Protein AF-A0A7W5S911-F1 (afdb_monomer)

Foldseek 3Di:
DDDDDDPPPDDPDDKDKFKWFWLAFPDDPPVPPQAFDDDDDDDDDDDDDDPDLPQDDRDDDDQPQDWDADPDDQQFGTKHWHDPDLFKIKIWTHHPPHTAKIWIKGADPVLFKIKIWMWGQLQPLSDIKTWMWMWGAPFAADPPDRSPHHGIDTDSVTDIDRQRGMKMWIDDPQWIWIDGSSGWIWIAGEVDDWTAIPGDQQFGTKYWYDPDPFWIKMFTDNVNHTQKIWIWGADPVRQKIKIWIQGSNNRDTDIMIIGTD

Secondary structure (DSSP, 8-state):
---------PPP---EEEEEEESS-SSS---S--PPPPP---------------PPPPP---SBSS-EE--S-SS-SEEEEEEEETTEEEEEEEETTEEEEEEEEEE-TTSSEEEEEEEE---TT---EEEEEEEEEEEPPPTTS-TT-SEEEE-TT-EE-HHHHEEEEEEETTEEEEE-TTS-EEEEETTSSPEEEES-SS--EEEEEEEETTEEEEEEEETTEEEEEEEEEE-TTSSEEEEEEEETTTTEEEEEEEEE-

Solvent-accessible surface area (backbone atoms only — not comparable to full-atom values): 14703 Å² total; per-residue (Å²): 140,82,82,89,79,84,83,78,80,76,76,80,82,74,65,50,76,46,42,30,38,32,76,51,51,94,80,57,84,82,71,83,76,72,59,52,81,82,85,82,86,88,84,91,78,97,72,85,83,69,88,74,76,73,70,74,76,64,90,83,75,74,61,76,51,50,77,41,85,44,84,93,48,72,83,32,42,28,40,27,31,26,70,75,54,77,46,32,35,39,37,40,29,20,38,94,89,39,82,30,34,40,35,46,36,39,47,42,95,86,68,46,39,36,40,32,44,36,43,35,49,74,31,64,60,65,50,68,34,40,37,34,46,30,27,39,59,74,42,76,42,64,89,94,54,60,70,80,41,29,38,65,41,78,49,91,77,34,45,67,36,65,58,51,21,35,40,33,43,34,39,50,94,56,37,40,34,40,39,35,74,31,44,38,35,37,64,33,39,53,72,44,69,70,22,63,37,42,59,41,82,66,44,37,26,38,30,37,36,73,79,49,100,55,28,43,34,38,39,36,14,42,74,94,43,75,36,33,39,35,45,37,34,48,43,96,85,60,52,36,35,42,30,45,37,38,36,60,63,78,73,45,73,52,77,40,52,25,36,53,109

Mean predicted aligned error: 10.55 Å

Radius of gyration: 22.37 Å; Cα contacts (8 Å, |Δi|>4): 570; chains: 1; bounding box: 73×42×79 Å

Sequence (261 aa):
MTGDGRQHRGRPTQPCLIRTKARTPLAAPRQHAQSSPRLHPTSQTRRRKPSRVPIKPALKFPADGAFHPIVGNPYYDEASVAVVDATTVKRAFRKSGKTVAEATVTLAADGQSSSSAFVDRTAPSGVEVTGTTVNARVAPAPAGAHALSGAWRETTETQVSDTGLVFTFAQDGKTMAFSTPTGISYAATIDGPPATVTGDPGWTKVALKQTGPTTLFETDYEGDTPIGTYSMSVSPDGTTMTTAVNDLKHGKTSTMVAHRQ

Nearest PDB structures (foldseek):
  7a9y-assembly1_AAA  TM=4.383E-01  e=2.615E-01  Homo sapiens
  3mm0-assembly1_C  TM=3.408E-01  e=2.400E+00  Gallus gallus
  6kyl-assembly1_B  TM=4.967E-01  e=8.460E+00  Saccharomyces cerevisiae S288C
  3mm0-assembly4_N-3  TM=2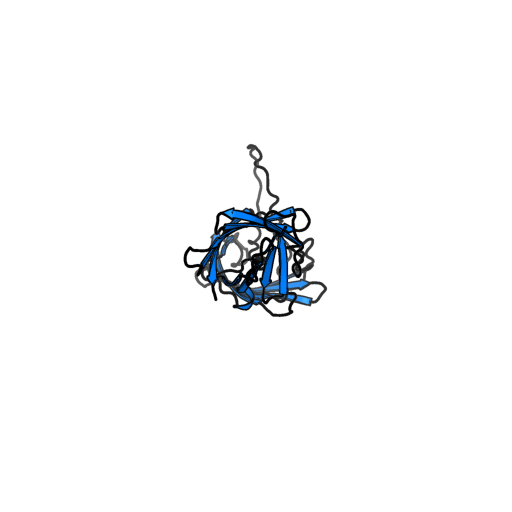.788E-01  e=3.088E+00  Gallus gallus
  9e9r-assembly1_A  TM=1.810E-01  e=7.273E+00  Homo sapiens

Structure (mmCIF, N/CA/C/O backbone):
data_AF-A0A7W5S911-F1
#
_entry.id   AF-A0A7W5S911-F1
#
loop_
_atom_site.group_PDB
_atom_site.id
_atom_site.type_symbol
_atom_site.label_atom_id
_atom_site.label_alt_id
_atom_site.label_comp_id
_atom_site.label_asym_id
_atom_site.label_entity_id
_atom_site.label_seq_id
_atom_site.pdbx_PDB_ins_code
_atom_site.Cartn_x
_atom_site.Cartn_y
_atom_site.Cartn_z
_atom_site.occupancy
_atom_site.B_iso_or_equiv
_atom_site.auth_seq_id
_atom_site.auth_comp_id
_atom_site.auth_asym_id
_atom_site.auth_atom_id
_atom_site.pdbx_PDB_model_num
ATOM 1 N N . MET A 1 1 ? -42.808 -2.483 54.034 1.00 38.09 1 MET A N 1
ATOM 2 C CA . MET A 1 1 ? -42.673 -3.740 53.262 1.00 38.09 1 MET A CA 1
ATOM 3 C C . MET A 1 1 ? -43.637 -3.582 52.102 1.00 38.09 1 MET A C 1
ATOM 5 O O . MET A 1 1 ? -44.792 -3.328 52.394 1.00 38.09 1 MET A O 1
ATOM 9 N N . THR A 1 2 ? -43.310 -3.511 50.819 1.00 37.56 2 THR A N 1
ATOM 10 C CA . THR A 1 2 ? -42.207 -3.933 49.927 1.00 37.56 2 THR A CA 1
ATOM 11 C C . THR A 1 2 ? -42.511 -3.138 48.627 1.00 37.56 2 THR A C 1
ATOM 13 O O . THR A 1 2 ? -43.679 -2.910 48.338 1.00 37.56 2 THR A O 1
ATOM 16 N N . GLY A 1 3 ? -41.608 -2.532 47.857 1.00 28.81 3 GLY A N 1
ATOM 17 C CA . GLY A 1 3 ? -40.313 -3.001 47.380 1.00 28.81 3 GLY A CA 1
ATOM 18 C C . GLY A 1 3 ? -40.467 -3.648 45.992 1.00 28.81 3 GLY A C 1
ATOM 19 O O . GLY A 1 3 ? -40.849 -4.807 45.951 1.00 28.81 3 GLY A O 1
ATOM 20 N N . ASP A 1 4 ? -40.124 -2.895 44.932 1.00 34.62 4 ASP A N 1
ATOM 21 C CA . ASP A 1 4 ? -39.716 -3.323 43.567 1.00 34.62 4 ASP A CA 1
ATOM 22 C C . ASP A 1 4 ? -40.697 -4.113 42.657 1.00 34.62 4 ASP A C 1
ATOM 24 O O . ASP A 1 4 ? -41.538 -4.869 43.111 1.00 34.62 4 ASP A O 1
ATOM 28 N N . GLY A 1 5 ? -40.657 -4.021 41.321 1.00 30.23 5 GLY A N 1
ATOM 29 C CA . GLY A 1 5 ? -39.623 -3.443 40.471 1.00 30.23 5 GLY A CA 1
ATOM 30 C C . GLY A 1 5 ? -40.061 -3.270 39.014 1.00 30.23 5 GLY A C 1
ATOM 31 O O . GLY A 1 5 ? -40.773 -4.088 38.426 1.00 30.23 5 GLY A O 1
ATOM 32 N N . ARG A 1 6 ? -39.608 -2.162 38.420 1.00 34.25 6 ARG A N 1
ATOM 33 C CA . ARG A 1 6 ? -39.668 -1.912 36.977 1.00 34.25 6 ARG A CA 1
ATOM 34 C C . ARG A 1 6 ? -38.631 -2.797 36.292 1.00 34.25 6 ARG A C 1
ATOM 36 O O . ARG A 1 6 ? -37.432 -2.589 36.454 1.00 34.25 6 ARG A O 1
ATOM 43 N N . GLN A 1 7 ? -39.085 -3.735 35.465 1.00 32.19 7 GLN A N 1
ATOM 44 C CA . GLN A 1 7 ? -38.219 -4.393 34.489 1.00 32.19 7 GLN A CA 1
ATOM 45 C C . GLN A 1 7 ? -37.793 -3.379 33.418 1.00 32.19 7 GLN A C 1
ATOM 47 O O . GLN A 1 7 ? -38.514 -3.123 32.454 1.00 32.19 7 GLN A O 1
ATOM 52 N N . HIS A 1 8 ? -36.591 -2.823 33.564 1.00 32.28 8 HIS A N 1
ATOM 53 C CA . HIS A 1 8 ? -35.843 -2.276 32.438 1.00 32.28 8 HIS A CA 1
ATOM 54 C C . HIS A 1 8 ? -35.401 -3.442 31.546 1.00 32.28 8 HIS A C 1
ATOM 56 O O . HIS A 1 8 ? -34.385 -4.086 31.794 1.00 32.28 8 HIS A O 1
ATOM 62 N N . ARG A 1 9 ? -36.169 -3.727 30.489 1.00 34.00 9 ARG A N 1
ATOM 63 C CA . ARG A 1 9 ? -35.659 -4.520 29.365 1.00 34.00 9 ARG A CA 1
ATOM 64 C C . ARG A 1 9 ? -34.635 -3.664 28.623 1.00 34.00 9 ARG A C 1
ATOM 66 O O . ARG A 1 9 ? -35.005 -2.755 27.881 1.00 34.00 9 ARG A O 1
ATOM 73 N N . GLY A 1 10 ? -33.354 -3.929 28.867 1.00 28.48 10 GLY A N 1
ATOM 74 C CA . GLY A 1 10 ? -32.262 -3.399 28.058 1.00 28.48 10 GLY A CA 1
ATOM 75 C C . GLY A 1 10 ? -32.467 -3.806 26.600 1.00 28.48 10 GLY A C 1
ATOM 76 O O . GLY A 1 10 ? -32.678 -4.981 26.301 1.00 28.48 10 GLY A O 1
ATOM 77 N N . ARG A 1 11 ? -32.453 -2.827 25.691 1.00 29.61 11 ARG A N 1
ATOM 78 C CA . ARG A 1 11 ? -32.348 -3.102 24.256 1.00 29.61 11 ARG A CA 1
ATOM 79 C C . ARG A 1 11 ? -30.997 -3.784 24.007 1.00 29.61 11 ARG A C 1
ATOM 81 O O . ARG A 1 11 ? -29.996 -3.247 24.477 1.00 29.61 11 ARG A O 1
ATOM 88 N N . PRO A 1 12 ? -30.935 -4.899 23.262 1.00 29.44 12 PRO A N 1
ATOM 89 C CA . PRO A 1 12 ? -29.662 -5.378 22.749 1.00 29.44 12 PRO A CA 1
ATOM 90 C C . PRO A 1 12 ? -29.092 -4.296 21.823 1.00 29.44 12 PRO A C 1
ATOM 92 O O . PRO A 1 12 ? -29.770 -3.840 20.898 1.00 29.44 12 PRO A O 1
ATOM 95 N N . THR A 1 13 ? -27.877 -3.837 22.116 1.00 32.22 13 THR A N 1
ATOM 96 C CA . THR A 1 13 ? -27.080 -3.004 21.217 1.00 32.22 13 THR A CA 1
ATOM 97 C C . THR A 1 13 ? -26.867 -3.799 19.937 1.00 32.22 13 THR A C 1
ATOM 99 O O . THR A 1 13 ? -26.140 -4.786 19.920 1.00 32.22 13 THR A O 1
ATOM 102 N N . GLN A 1 14 ? -27.573 -3.431 18.867 1.00 31.80 14 GLN A N 1
ATOM 103 C CA . GLN A 1 14 ? -27.274 -3.989 17.555 1.00 31.80 14 GLN A CA 1
ATOM 104 C C . GLN A 1 14 ? -25.879 -3.498 17.144 1.00 31.80 14 GLN A C 1
ATOM 106 O O . GLN A 1 14 ? -25.636 -2.289 17.219 1.00 31.80 14 GLN A O 1
ATOM 111 N N . PRO A 1 15 ? -24.965 -4.393 16.730 1.00 35.75 15 PRO A N 1
ATOM 112 C CA . PRO A 1 15 ? -23.653 -3.985 16.251 1.00 35.75 15 PRO A CA 1
ATOM 113 C C . PRO A 1 15 ? -23.818 -3.092 15.017 1.00 35.75 15 PRO A C 1
ATOM 115 O O . PRO A 1 15 ? -24.528 -3.435 14.069 1.00 35.75 15 PRO A O 1
ATOM 118 N N . CYS A 1 16 ? -23.177 -1.923 15.038 1.00 40.28 16 CYS A N 1
ATOM 119 C CA . CYS A 1 16 ? -23.177 -1.014 13.897 1.00 40.28 16 CYS A CA 1
ATOM 120 C C . CYS A 1 16 ? -22.176 -1.548 12.870 1.00 40.28 16 CYS A C 1
ATOM 122 O O . CYS A 1 16 ? -20.969 -1.392 13.050 1.00 40.28 16 CYS A O 1
ATOM 124 N N . LEU A 1 17 ? -22.677 -2.215 11.828 1.00 41.12 17 LEU A N 1
ATOM 125 C CA . LEU A 1 17 ? -21.874 -2.731 10.723 1.00 41.12 17 LEU A CA 1
ATOM 126 C C . LEU A 1 17 ? -21.733 -1.652 9.642 1.00 41.12 17 LEU A C 1
ATOM 128 O O . LEU A 1 17 ? -22.724 -1.193 9.074 1.00 41.12 17 LEU A O 1
ATOM 132 N N . ILE A 1 18 ? -20.500 -1.256 9.343 1.00 58.06 18 ILE A N 1
ATOM 133 C CA . ILE A 1 18 ? -20.169 -0.312 8.277 1.00 58.06 18 ILE A CA 1
ATOM 134 C C . ILE A 1 18 ? -19.210 -1.012 7.319 1.00 58.06 18 ILE A C 1
ATOM 136 O O . ILE A 1 18 ? -18.018 -1.146 7.590 1.00 58.06 18 ILE A O 1
ATOM 140 N N . ARG A 1 19 ? -19.735 -1.443 6.172 1.00 57.09 19 ARG A N 1
ATOM 141 C CA . ARG A 1 19 ? -18.919 -1.882 5.041 1.00 57.09 19 ARG A CA 1
ATOM 142 C C . ARG A 1 19 ? -18.616 -0.677 4.164 1.00 57.09 19 ARG A C 1
ATOM 144 O O . ARG A 1 19 ? -19.518 0.100 3.854 1.00 57.09 19 ARG A O 1
ATOM 151 N N . THR A 1 20 ? -17.365 -0.501 3.771 1.00 53.78 20 THR A N 1
ATOM 152 C CA . THR A 1 20 ? -16.948 0.629 2.941 1.00 53.78 20 THR A CA 1
ATOM 153 C C . THR A 1 20 ? -16.049 0.172 1.801 1.00 53.78 20 THR A C 1
ATOM 155 O O . THR A 1 20 ? -15.388 -0.864 1.871 1.00 53.78 20 THR A O 1
ATOM 158 N N . LYS A 1 21 ? -16.027 0.968 0.733 1.00 54.25 21 LYS A N 1
ATOM 159 C CA . LYS A 1 21 ? -15.112 0.837 -0.398 1.00 54.25 21 LYS A CA 1
ATOM 160 C C . LYS A 1 21 ? -14.317 2.124 -0.545 1.00 54.25 21 LYS A C 1
ATOM 162 O O . LYS A 1 21 ? -14.900 3.189 -0.750 1.00 54.25 21 LYS A O 1
ATOM 167 N N . ALA A 1 22 ? -12.999 2.043 -0.447 1.00 50.72 22 ALA A N 1
ATOM 168 C CA . ALA A 1 22 ? -12.124 3.180 -0.683 1.00 50.72 22 ALA A CA 1
ATOM 169 C C . ALA A 1 22 ? -11.777 3.359 -2.161 1.00 50.72 22 ALA A C 1
ATOM 171 O O . ALA A 1 22 ? -11.839 2.423 -2.950 1.00 50.72 22 ALA A O 1
ATOM 172 N N . ARG A 1 23 ? -11.376 4.577 -2.540 1.00 39.38 23 ARG A N 1
ATOM 173 C CA . ARG A 1 23 ? -10.744 4.838 -3.850 1.00 39.38 23 ARG A CA 1
ATOM 174 C C . ARG A 1 23 ? -9.279 4.391 -3.906 1.00 39.38 23 ARG A C 1
ATOM 176 O O . ARG A 1 23 ? -8.687 4.329 -4.975 1.00 39.38 23 ARG A O 1
ATOM 183 N N . THR A 1 24 ? -8.683 4.099 -2.754 1.00 45.44 24 THR A N 1
ATOM 184 C CA . THR A 1 24 ? -7.308 3.608 -2.603 1.00 45.44 24 THR A CA 1
ATOM 185 C C . THR A 1 24 ? -7.262 2.744 -1.342 1.00 45.44 24 THR A C 1
ATOM 187 O O . THR A 1 24 ? -7.986 3.074 -0.410 1.00 45.44 24 THR A O 1
ATOM 190 N N . PRO A 1 25 ? -6.474 1.662 -1.256 1.00 39.97 25 PRO A N 1
ATOM 191 C CA . PRO A 1 25 ? -6.527 0.771 -0.096 1.00 39.97 25 PRO A CA 1
ATOM 192 C C . PRO A 1 25 ? -6.177 1.481 1.223 1.00 39.97 25 PRO A C 1
ATOM 194 O O . PRO A 1 25 ? -5.221 2.261 1.258 1.00 39.97 25 PRO A O 1
ATOM 197 N N . LEU A 1 26 ? -6.913 1.164 2.298 1.00 36.31 26 LEU A N 1
ATOM 198 C CA . LEU A 1 26 ? -6.627 1.632 3.666 1.00 36.31 26 LEU A CA 1
ATOM 199 C C . LEU A 1 26 ? -5.427 0.891 4.280 1.00 36.31 26 LEU A C 1
ATOM 201 O O . LEU A 1 26 ? -4.660 1.489 5.021 1.00 36.31 26 LEU A O 1
ATOM 205 N N . ALA A 1 27 ? -5.249 -0.382 3.909 1.00 31.95 27 ALA A N 1
ATOM 206 C CA . ALA A 1 27 ? -4.248 -1.286 4.474 1.00 31.95 27 ALA A CA 1
ATOM 207 C C . ALA A 1 27 ? -3.688 -2.284 3.438 1.00 31.95 27 ALA A C 1
ATOM 209 O O . ALA A 1 27 ? -3.400 -3.429 3.766 1.00 31.95 27 ALA A O 1
ATOM 210 N N . ALA A 1 28 ? -3.554 -1.893 2.164 1.00 28.70 28 ALA A N 1
ATOM 211 C CA . ALA A 1 28 ? -2.705 -2.689 1.276 1.00 28.70 28 ALA A CA 1
ATOM 212 C C . ALA A 1 28 ? -1.243 -2.343 1.572 1.00 28.70 28 ALA A C 1
ATOM 214 O O . ALA A 1 28 ? -0.944 -1.159 1.787 1.00 28.70 28 ALA A O 1
ATOM 215 N N . PRO A 1 29 ? -0.317 -3.311 1.505 1.00 31.50 29 PRO A N 1
ATOM 216 C CA . PRO A 1 29 ? 1.090 -2.994 1.396 1.00 31.50 29 PRO A CA 1
ATOM 217 C C . PRO A 1 29 ? 1.240 -2.107 0.156 1.00 31.50 29 PRO A C 1
ATOM 219 O O . PRO A 1 29 ? 1.279 -2.586 -0.974 1.00 31.50 29 PRO A O 1
ATOM 222 N N . ARG A 1 30 ? 1.333 -0.782 0.335 1.00 33.81 30 ARG A N 1
ATOM 223 C CA . ARG A 1 30 ? 1.825 0.137 -0.701 1.00 33.81 30 ARG A CA 1
ATOM 224 C C . ARG A 1 30 ? 3.321 -0.129 -0.880 1.00 33.81 30 ARG A C 1
ATOM 226 O O . ARG A 1 30 ? 4.167 0.723 -0.638 1.00 33.81 30 ARG A O 1
ATOM 233 N N . GLN A 1 31 ? 3.666 -1.356 -1.252 1.00 33.38 31 GLN A N 1
ATOM 234 C CA . GLN A 1 31 ? 5.027 -1.821 -1.448 1.00 33.38 31 GLN A CA 1
ATOM 235 C C . GLN A 1 31 ? 5.545 -1.551 -2.856 1.00 33.38 31 GLN A C 1
ATOM 237 O O . GLN A 1 31 ? 6.730 -1.746 -3.113 1.00 33.38 31 GLN A O 1
ATOM 242 N N . HIS A 1 32 ? 4.717 -1.042 -3.768 1.00 31.50 32 HIS A N 1
ATOM 243 C CA . HIS A 1 32 ? 5.118 -0.920 -5.170 1.00 31.50 32 HIS A CA 1
ATOM 244 C C . HIS A 1 32 ? 5.486 0.488 -5.642 1.00 31.50 32 HIS A C 1
ATOM 246 O O . HIS A 1 32 ? 5.863 0.652 -6.803 1.00 31.50 32 HIS A O 1
ATOM 252 N N . ALA A 1 33 ? 5.536 1.469 -4.740 1.00 26.91 33 ALA A N 1
ATOM 253 C CA . ALA A 1 33 ? 6.118 2.781 -5.019 1.00 26.91 33 ALA A CA 1
ATOM 254 C C . ALA A 1 33 ? 7.492 2.953 -4.347 1.00 26.91 33 ALA A C 1
ATOM 256 O O . ALA A 1 33 ? 7.774 3.972 -3.719 1.00 26.91 33 ALA A O 1
ATOM 257 N N . GLN A 1 34 ? 8.381 1.963 -4.477 1.00 26.78 34 GLN A N 1
ATOM 258 C CA . GLN A 1 34 ? 9.797 2.241 -4.257 1.00 26.78 34 GLN A CA 1
ATOM 259 C C . GLN A 1 34 ? 10.328 3.050 -5.440 1.00 26.78 34 GLN A C 1
ATOM 261 O O . GLN A 1 34 ? 10.523 2.544 -6.545 1.00 26.78 34 GLN A O 1
ATOM 266 N N . SER A 1 35 ? 10.520 4.342 -5.189 1.00 25.55 35 SER A N 1
ATOM 267 C CA . SER A 1 35 ? 11.213 5.277 -6.068 1.00 25.55 35 SER A CA 1
ATOM 268 C C . SER A 1 35 ? 12.580 4.729 -6.491 1.00 25.55 35 SER A C 1
ATOM 270 O O . SER A 1 3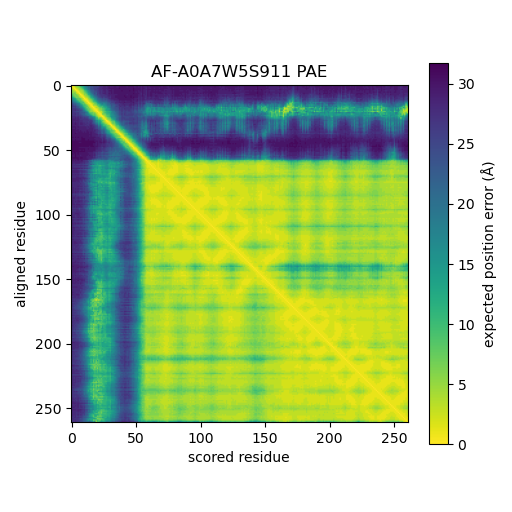5 ? 13.345 4.259 -5.646 1.00 25.55 35 SER A O 1
ATOM 272 N N . SER A 1 36 ? 12.884 4.830 -7.786 1.00 27.86 36 SER A N 1
ATOM 273 C CA . SER A 1 36 ? 14.133 4.380 -8.406 1.00 27.86 36 SER A CA 1
ATOM 274 C C . SER A 1 36 ? 15.389 4.991 -7.750 1.00 27.86 36 SER A C 1
ATOM 276 O O . SER A 1 36 ? 15.331 6.081 -7.167 1.00 27.86 36 SER A O 1
ATOM 278 N N . PRO A 1 37 ? 16.550 4.317 -7.850 1.00 27.00 37 PRO A N 1
ATOM 279 C CA . PRO A 1 37 ? 17.770 4.709 -7.149 1.00 27.00 37 PRO A CA 1
ATOM 280 C C . PRO A 1 37 ? 18.364 6.022 -7.684 1.00 27.00 37 PRO A C 1
ATOM 282 O O . PRO A 1 37 ? 18.557 6.194 -8.887 1.00 27.00 37 PRO A O 1
ATOM 285 N N . ARG A 1 38 ? 18.733 6.935 -6.774 1.00 25.94 38 ARG A N 1
ATOM 286 C CA . ARG A 1 38 ? 19.695 8.010 -7.069 1.00 25.94 38 ARG A CA 1
ATOM 287 C C . ARG A 1 38 ? 21.115 7.493 -6.866 1.00 25.94 38 ARG A C 1
ATOM 289 O O . ARG A 1 38 ? 21.443 6.994 -5.793 1.00 25.94 38 ARG A O 1
ATOM 296 N N . LEU A 1 39 ? 21.965 7.712 -7.863 1.00 28.11 39 LEU A N 1
ATOM 297 C CA . LEU A 1 39 ? 23.416 7.767 -7.705 1.00 28.11 39 LEU A CA 1
ATOM 298 C C . LEU A 1 39 ? 23.818 9.244 -7.526 1.00 28.11 39 LEU A C 1
ATOM 300 O O . LEU A 1 39 ? 23.222 10.138 -8.130 1.00 28.11 39 LEU A O 1
ATOM 304 N N . HIS A 1 40 ? 24.784 9.516 -6.652 1.00 30.00 40 HIS A N 1
ATOM 305 C CA . HIS A 1 40 ? 25.324 10.854 -6.386 1.00 30.00 40 HIS A CA 1
ATOM 306 C C . HIS A 1 40 ? 26.847 10.840 -6.497 1.00 30.00 40 HIS A C 1
ATOM 308 O O . HIS A 1 40 ? 27.458 9.844 -6.106 1.00 30.00 40 HIS A O 1
ATOM 314 N N . PRO A 1 41 ? 27.455 11.980 -6.867 1.00 30.00 41 PRO A N 1
ATOM 315 C CA . PRO A 1 41 ? 28.745 12.390 -6.350 1.00 30.00 41 PRO A CA 1
ATOM 316 C C . PRO A 1 41 ? 28.632 13.579 -5.377 1.00 30.00 41 PRO A C 1
ATOM 318 O O . PRO A 1 41 ? 27.646 14.311 -5.314 1.00 30.00 41 PRO A O 1
ATOM 321 N N . THR A 1 42 ? 29.676 13.678 -4.568 1.00 33.03 42 THR A N 1
ATOM 322 C CA . THR A 1 42 ? 29.829 14.336 -3.269 1.00 33.03 42 THR A CA 1
ATOM 323 C C . THR A 1 42 ? 30.056 15.849 -3.348 1.00 33.03 42 THR A C 1
ATOM 325 O O . THR A 1 42 ? 30.804 16.315 -4.202 1.00 33.03 42 THR A O 1
ATOM 328 N N . SER A 1 43 ? 29.551 16.614 -2.372 1.00 26.23 43 SER A N 1
ATOM 329 C CA . SER A 1 43 ? 30.283 17.750 -1.767 1.00 26.23 43 SER A CA 1
ATOM 330 C C . SER A 1 43 ? 29.619 18.210 -0.461 1.00 26.23 43 SER A C 1
ATOM 332 O O . SER A 1 43 ? 28.398 18.254 -0.330 1.00 26.23 43 SER A O 1
ATOM 334 N N . GLN A 1 44 ? 30.454 18.472 0.545 1.00 36.44 44 GLN A N 1
ATOM 335 C CA . GLN A 1 44 ? 30.088 18.769 1.929 1.00 36.44 44 GLN A CA 1
ATOM 336 C C . GLN A 1 44 ? 29.643 20.224 2.120 1.00 36.44 44 GLN A C 1
ATOM 338 O O . GLN A 1 44 ? 30.302 21.148 1.652 1.00 36.44 44 GLN A O 1
ATOM 343 N N . THR A 1 45 ? 28.629 20.448 2.960 1.00 27.50 45 THR A N 1
ATOM 344 C CA . THR A 1 45 ? 28.587 21.636 3.831 1.00 27.50 45 THR A CA 1
ATOM 345 C C . THR A 1 45 ? 27.742 21.358 5.078 1.00 27.50 45 THR A C 1
ATOM 347 O O . THR A 1 45 ? 26.621 20.859 5.005 1.00 27.50 45 THR A O 1
ATOM 350 N N . ARG A 1 46 ? 28.305 21.652 6.255 1.00 39.22 46 ARG A N 1
ATOM 351 C CA . ARG A 1 46 ? 27.685 21.491 7.582 1.00 39.22 46 ARG A CA 1
ATOM 352 C C . ARG A 1 46 ? 26.474 22.426 7.735 1.00 39.22 46 ARG A C 1
ATOM 354 O O . ARG A 1 46 ? 26.652 23.638 7.798 1.00 39.22 46 ARG A O 1
ATOM 361 N N . ARG A 1 47 ? 25.268 21.876 7.918 1.00 34.31 47 ARG A N 1
ATOM 362 C CA . ARG A 1 47 ? 24.130 22.547 8.581 1.00 34.31 47 ARG A CA 1
ATOM 363 C C . ARG A 1 47 ? 23.394 21.554 9.494 1.00 34.31 47 ARG A C 1
ATOM 365 O O . ARG A 1 47 ? 23.399 20.354 9.242 1.00 34.31 47 ARG A O 1
ATOM 372 N N . ARG A 1 48 ? 22.870 22.082 10.607 1.00 35.12 48 ARG A N 1
ATOM 373 C CA . ARG A 1 48 ? 22.271 21.394 11.771 1.00 35.12 48 ARG A CA 1
ATOM 374 C C . ARG A 1 48 ? 21.409 20.179 11.385 1.00 35.12 48 ARG A C 1
ATOM 376 O O . ARG A 1 48 ? 20.540 20.317 10.536 1.00 35.12 48 ARG A O 1
ATOM 383 N N . LYS A 1 49 ? 21.637 19.028 12.041 1.00 25.81 49 LYS A N 1
ATOM 384 C CA . LYS A 1 49 ? 20.882 17.768 11.875 1.00 25.81 49 LYS A CA 1
ATOM 385 C C . LYS A 1 49 ? 19.398 17.980 12.231 1.00 25.81 49 LYS A C 1
ATOM 387 O O . LYS A 1 49 ? 19.112 18.165 13.413 1.00 25.81 49 LYS A O 1
ATOM 392 N N . PRO A 1 50 ? 18.454 17.883 11.280 1.00 34.66 50 PRO A N 1
ATOM 393 C CA . PRO A 1 50 ? 17.098 17.460 11.597 1.00 34.66 50 PRO A CA 1
ATOM 394 C C . PRO A 1 50 ? 17.151 15.964 11.940 1.00 34.66 50 PRO A C 1
ATOM 396 O O . PRO A 1 50 ? 17.993 15.234 11.404 1.00 34.66 50 PRO A O 1
ATOM 399 N N . SER A 1 51 ? 16.285 15.502 12.841 1.00 33.22 51 SER A N 1
ATOM 400 C CA . SER A 1 51 ? 16.081 14.079 13.120 1.00 33.22 51 SER A CA 1
ATOM 401 C C . SER A 1 51 ? 15.852 13.333 11.802 1.00 33.22 51 SER A C 1
ATOM 403 O O . SER A 1 51 ? 14.846 13.497 11.116 1.00 33.22 51 SER A O 1
ATOM 405 N N . ARG A 1 52 ? 16.857 12.555 11.397 1.00 33.69 52 ARG A N 1
ATOM 406 C CA . ARG A 1 52 ? 16.846 11.803 10.148 1.00 33.69 52 ARG A CA 1
ATOM 407 C C . ARG A 1 52 ? 15.999 10.563 10.398 1.00 33.69 52 ARG A C 1
ATOM 409 O O . ARG A 1 52 ? 16.512 9.584 10.931 1.00 33.69 52 ARG A O 1
ATOM 416 N N . VAL A 1 53 ? 14.715 10.621 10.047 1.00 38.47 53 VAL A N 1
ATOM 417 C CA . VAL A 1 53 ? 13.918 9.403 9.860 1.00 38.47 53 VAL A CA 1
ATOM 418 C C . VAL A 1 53 ? 14.719 8.521 8.894 1.00 38.47 53 VAL A C 1
ATOM 420 O O . VAL A 1 53 ? 15.108 9.010 7.825 1.00 38.47 53 VAL A O 1
ATOM 423 N N . PRO A 1 54 ? 15.088 7.287 9.269 1.00 34.75 54 PRO A N 1
ATOM 424 C CA . PRO A 1 54 ? 15.846 6.423 8.384 1.00 34.75 54 PRO A CA 1
ATOM 425 C C . PRO A 1 54 ? 14.946 6.038 7.209 1.00 34.75 54 PRO A C 1
ATOM 427 O O . PRO A 1 54 ? 14.085 5.174 7.318 1.00 34.75 54 PRO A O 1
ATOM 430 N N . ILE A 1 55 ? 15.145 6.705 6.072 1.00 40.06 55 ILE A N 1
ATOM 431 C CA . ILE A 1 55 ? 14.606 6.271 4.784 1.00 40.06 55 ILE A CA 1
ATOM 432 C C . ILE A 1 55 ? 15.148 4.856 4.561 1.00 40.06 55 ILE A C 1
ATOM 434 O O . ILE A 1 55 ? 16.371 4.679 4.522 1.00 40.06 55 ILE A O 1
ATOM 438 N N . LYS A 1 56 ? 14.268 3.851 4.455 1.00 48.88 56 LYS A N 1
ATOM 439 C CA . LYS A 1 56 ? 14.688 2.493 4.088 1.00 48.88 56 LYS A CA 1
ATOM 440 C C . LYS A 1 56 ? 15.497 2.579 2.780 1.00 48.88 56 LYS A C 1
ATOM 442 O O . LYS A 1 56 ? 15.028 3.233 1.845 1.00 48.88 56 LYS A O 1
ATOM 447 N N . PRO A 1 57 ? 16.713 2.003 2.705 1.00 47.78 57 PRO A N 1
ATOM 448 C CA . PRO A 1 57 ? 17.533 2.089 1.502 1.00 47.78 57 PRO A CA 1
ATOM 449 C C . PRO A 1 57 ? 16.768 1.565 0.286 1.00 47.78 57 PRO A C 1
ATOM 451 O O . PRO A 1 57 ? 16.076 0.553 0.384 1.00 47.78 57 PRO A O 1
ATOM 454 N N . ALA A 1 58 ? 16.902 2.252 -0.851 1.00 64.44 58 ALA A N 1
ATOM 455 C CA . ALA A 1 58 ? 16.375 1.765 -2.121 1.00 64.44 58 ALA A CA 1
ATOM 456 C C . ALA A 1 58 ? 16.911 0.350 -2.393 1.00 64.44 58 ALA A C 1
ATOM 458 O O . ALA A 1 58 ? 18.099 0.092 -2.170 1.00 64.44 58 ALA A O 1
ATOM 459 N N . LEU A 1 59 ? 16.053 -0.552 -2.875 1.00 74.38 59 LEU A N 1
ATOM 460 C CA . LEU A 1 59 ? 16.492 -1.874 -3.315 1.00 74.38 59 LEU A CA 1
ATOM 461 C C . LEU A 1 59 ? 17.584 -1.726 -4.381 1.00 74.38 59 LEU A C 1
ATOM 463 O O . LEU A 1 59 ? 17.447 -0.939 -5.321 1.00 74.38 59 LEU A O 1
ATOM 467 N N . LYS A 1 60 ? 18.679 -2.473 -4.219 1.00 84.06 60 LYS A N 1
ATOM 468 C CA . LYS A 1 60 ? 19.833 -2.422 -5.117 1.00 84.06 60 LYS A CA 1
ATOM 469 C C . LYS A 1 60 ? 20.233 -3.831 -5.530 1.00 84.06 60 LYS A C 1
ATOM 471 O O . LYS A 1 60 ? 20.883 -4.536 -4.767 1.00 84.06 60 LYS A O 1
ATOM 476 N N . PHE A 1 61 ? 19.870 -4.196 -6.750 1.00 89.31 61 PHE A N 1
ATOM 477 C CA . PHE A 1 61 ? 20.269 -5.432 -7.414 1.00 89.31 61 PHE A CA 1
ATOM 478 C C . PHE A 1 61 ? 20.198 -5.236 -8.945 1.00 89.31 61 PHE A C 1
ATOM 480 O O . PHE A 1 61 ? 19.572 -4.268 -9.394 1.00 89.31 61 PHE A O 1
ATOM 487 N N . PRO A 1 62 ? 20.881 -6.070 -9.750 1.00 91.38 62 PRO A N 1
ATOM 488 C CA . PRO A 1 62 ? 20.841 -5.986 -11.210 1.00 91.38 62 PRO A CA 1
ATOM 489 C C . PRO A 1 62 ? 19.435 -6.190 -11.793 1.00 91.38 62 PRO A C 1
ATOM 491 O O . PRO A 1 62 ? 18.646 -6.976 -11.283 1.00 91.38 62 PRO A O 1
ATOM 494 N N . ALA A 1 63 ? 19.137 -5.516 -12.906 1.00 93.25 63 ALA A N 1
ATOM 495 C CA . ALA A 1 63 ? 17.909 -5.731 -13.675 1.00 93.25 63 ALA A CA 1
ATOM 496 C C . ALA A 1 63 ? 18.101 -6.822 -14.750 1.00 93.25 63 ALA A C 1
ATOM 498 O O . ALA A 1 63 ? 17.877 -6.588 -15.937 1.00 93.25 63 ALA A O 1
ATOM 499 N N . ASP A 1 64 ? 18.589 -7.989 -14.333 1.00 95.44 64 ASP A N 1
ATOM 500 C CA . ASP A 1 64 ? 18.985 -9.117 -15.190 1.00 95.44 64 ASP A CA 1
ATOM 501 C C . ASP A 1 64 ? 17.901 -10.203 -15.332 1.00 95.44 64 ASP A C 1
ATOM 503 O O . ASP A 1 64 ? 18.108 -11.205 -16.013 1.00 95.44 64 ASP A O 1
ATOM 507 N N . GLY A 1 65 ? 16.744 -10.020 -14.692 1.00 95.00 65 GLY A N 1
ATOM 508 C CA . GLY A 1 65 ? 15.663 -11.003 -14.654 1.00 95.00 65 GLY A CA 1
ATOM 509 C C . GLY A 1 65 ? 15.898 -12.191 -13.715 1.00 95.00 65 GLY A C 1
ATOM 510 O O . GLY A 1 65 ? 15.001 -13.022 -13.573 1.00 95.00 65 GLY A O 1
ATOM 511 N N . ALA A 1 66 ? 17.033 -12.270 -13.018 1.00 97.56 66 ALA A N 1
ATOM 512 C CA . ALA A 1 66 ? 17.236 -13.241 -11.947 1.00 97.56 66 ALA A CA 1
ATOM 513 C C . ALA A 1 66 ? 16.545 -12.778 -10.652 1.00 97.56 66 ALA A C 1
ATOM 515 O O . ALA A 1 66 ? 16.222 -11.599 -10.485 1.00 97.56 66 ALA A O 1
ATOM 516 N N . PHE A 1 67 ? 16.280 -13.716 -9.740 1.00 97.00 67 PHE A N 1
ATOM 517 C CA . PHE A 1 67 ? 15.838 -13.387 -8.386 1.00 97.00 67 PHE A CA 1
ATOM 518 C C . PHE A 1 67 ? 17.052 -13.092 -7.511 1.00 97.00 67 PHE A C 1
ATOM 520 O O . PHE A 1 67 ? 17.995 -13.879 -7.455 1.00 97.00 67 PHE A O 1
ATOM 527 N N . HIS A 1 68 ? 17.009 -11.950 -6.832 1.00 96.06 68 HIS A N 1
ATOM 528 C CA . HIS A 1 68 ? 18.046 -11.484 -5.921 1.00 96.06 68 HIS A CA 1
ATOM 529 C C . HIS A 1 68 ? 17.491 -11.404 -4.496 1.00 96.06 68 HIS A C 1
ATOM 531 O O . HIS A 1 68 ? 16.339 -10.993 -4.318 1.00 96.06 68 HIS A O 1
ATOM 537 N N . PRO A 1 69 ? 18.292 -11.756 -3.475 1.00 95.69 69 PRO A N 1
ATOM 538 C CA . PRO A 1 69 ? 17.841 -11.784 -2.090 1.00 95.69 69 PRO A CA 1
ATOM 539 C C . PRO A 1 69 ? 17.533 -10.381 -1.557 1.00 95.69 69 PRO A C 1
ATOM 541 O O . PRO A 1 69 ? 18.297 -9.432 -1.754 1.00 95.69 69 PRO A O 1
ATOM 544 N N . ILE A 1 70 ? 16.434 -10.267 -0.813 1.00 91.62 70 ILE A N 1
ATOM 545 C CA . ILE A 1 70 ? 15.975 -9.052 -0.145 1.00 91.62 70 ILE A CA 1
ATOM 546 C C . ILE A 1 70 ? 15.886 -9.292 1.359 1.00 91.62 70 ILE A C 1
ATOM 548 O O . ILE A 1 70 ? 15.174 -10.169 1.838 1.00 91.62 70 ILE A O 1
ATOM 552 N N . VAL A 1 71 ? 16.582 -8.453 2.124 1.00 88.38 71 VAL A N 1
ATOM 553 C CA . VAL A 1 71 ? 16.641 -8.561 3.584 1.00 88.38 71 VAL A CA 1
ATOM 554 C C . VAL A 1 71 ? 15.676 -7.575 4.240 1.00 88.38 71 VAL A C 1
ATOM 556 O O . VAL A 1 71 ? 15.595 -6.410 3.851 1.00 88.38 71 VAL A O 1
ATOM 559 N N . GLY A 1 72 ? 14.974 -8.030 5.281 1.00 84.44 72 GLY A N 1
ATOM 560 C CA . GLY A 1 72 ? 14.181 -7.166 6.163 1.00 84.44 72 GLY A CA 1
ATOM 561 C C . GLY A 1 72 ? 12.846 -6.690 5.583 1.00 84.44 72 GLY A C 1
ATOM 562 O O . GLY A 1 72 ? 12.262 -5.739 6.109 1.00 84.44 72 GLY A O 1
ATOM 563 N N . ASN A 1 73 ? 12.361 -7.319 4.509 1.00 86.19 73 ASN A N 1
ATOM 564 C CA . ASN A 1 73 ? 11.001 -7.118 4.025 1.00 86.19 73 ASN A CA 1
ATOM 565 C C . ASN A 1 73 ? 10.092 -8.258 4.535 1.00 86.19 73 ASN A C 1
ATOM 567 O O . ASN A 1 73 ? 10.390 -9.429 4.293 1.00 86.19 73 ASN A O 1
ATOM 571 N N . PRO A 1 74 ? 8.995 -7.954 5.253 1.00 88.25 74 PRO A N 1
ATOM 572 C CA . PRO A 1 74 ? 8.124 -9.003 5.775 1.00 88.25 74 PRO A CA 1
ATOM 573 C C . PRO A 1 74 ? 7.405 -9.796 4.673 1.00 88.25 74 PRO A C 1
ATOM 575 O O . PRO A 1 74 ? 7.187 -10.997 4.831 1.00 88.25 74 PRO A O 1
ATOM 578 N N . TYR A 1 75 ? 7.116 -9.168 3.534 1.00 90.31 75 TYR A N 1
ATOM 579 C CA . TYR A 1 75 ? 6.200 -9.693 2.519 1.00 90.31 75 TYR A CA 1
ATOM 580 C C . TYR A 1 75 ? 6.897 -10.489 1.404 1.00 90.31 75 TYR A C 1
ATOM 582 O O . TYR A 1 75 ? 6.272 -11.341 0.784 1.00 90.31 75 TYR A O 1
ATOM 590 N N . TYR A 1 76 ? 8.193 -10.270 1.173 1.00 92.50 76 TYR A N 1
ATOM 591 C CA . TYR A 1 76 ? 8.992 -11.017 0.195 1.00 92.50 76 TYR A CA 1
ATOM 592 C C . TYR A 1 76 ? 10.460 -11.096 0.633 1.00 92.50 76 TYR A C 1
ATOM 594 O O . TYR A 1 76 ? 10.950 -10.208 1.326 1.00 92.50 76 TYR A O 1
ATOM 602 N N . ASP A 1 77 ? 11.153 -12.165 0.255 1.00 95.38 77 ASP A N 1
ATOM 603 C CA . ASP A 1 77 ? 12.579 -12.401 0.523 1.00 95.38 77 ASP A CA 1
ATOM 604 C C . ASP A 1 77 ? 13.434 -12.401 -0.750 1.00 95.38 77 ASP A C 1
ATOM 606 O O . ASP A 1 77 ? 14.659 -12.372 -0.660 1.00 95.38 77 ASP A O 1
ATOM 610 N N . GLU A 1 78 ? 12.816 -12.335 -1.930 1.00 95.69 78 GLU A N 1
ATOM 611 C CA . GLU A 1 78 ? 13.518 -12.176 -3.201 1.00 95.69 78 GLU A CA 1
ATOM 612 C C . GLU A 1 78 ? 12.765 -11.221 -4.135 1.00 95.69 78 GLU A C 1
ATOM 614 O O . GLU A 1 78 ? 11.533 -11.125 -4.108 1.00 95.69 78 GLU A O 1
ATOM 619 N N . ALA A 1 79 ? 13.506 -10.531 -4.998 1.00 96.12 79 ALA A N 1
ATOM 620 C CA . ALA A 1 79 ? 12.950 -9.675 -6.039 1.00 96.12 79 ALA A CA 1
ATOM 621 C C . ALA A 1 79 ? 13.705 -9.849 -7.358 1.00 96.12 79 ALA A C 1
ATOM 623 O O . ALA A 1 79 ? 14.901 -10.127 -7.375 1.00 96.12 79 ALA A O 1
ATOM 624 N N . SER A 1 80 ? 12.999 -9.649 -8.462 1.00 96.06 80 SER A N 1
ATOM 625 C CA . SER A 1 80 ? 13.539 -9.684 -9.814 1.00 96.06 80 SER A CA 1
ATOM 626 C C . SER A 1 80 ? 13.045 -8.482 -10.608 1.00 96.06 80 SER A C 1
ATOM 628 O O . SER A 1 80 ? 11.890 -8.064 -10.476 1.00 96.06 80 SER A O 1
ATOM 630 N N . VAL A 1 81 ? 13.924 -7.935 -11.445 1.00 96.44 81 VAL A N 1
ATOM 631 C CA . VAL A 1 81 ? 13.586 -6.939 -12.462 1.00 96.44 81 VAL A CA 1
ATOM 632 C C . VAL A 1 81 ? 14.179 -7.417 -13.778 1.00 96.44 81 VAL A C 1
ATOM 634 O O . VAL A 1 81 ? 15.388 -7.595 -13.868 1.00 96.44 81 VAL A O 1
ATOM 637 N N . ALA A 1 82 ? 13.344 -7.603 -14.794 1.00 95.62 82 ALA A N 1
ATOM 638 C CA . ALA A 1 82 ? 13.766 -7.950 -16.145 1.00 95.62 82 ALA A CA 1
ATOM 639 C C . ALA A 1 82 ? 13.496 -6.772 -17.084 1.00 95.62 82 ALA A C 1
ATOM 641 O O . ALA A 1 82 ? 12.357 -6.302 -17.177 1.00 95.62 82 ALA A O 1
ATOM 642 N N . VAL A 1 83 ? 14.525 -6.306 -17.791 1.00 96.38 83 VAL A N 1
ATOM 643 C CA . VAL A 1 83 ? 14.352 -5.363 -18.903 1.00 96.38 83 VAL A CA 1
ATOM 644 C C . VAL A 1 83 ? 13.774 -6.122 -20.094 1.00 96.38 83 VAL A C 1
ATOM 646 O O . VAL A 1 83 ? 14.370 -7.096 -20.545 1.00 96.38 83 VAL A O 1
ATOM 649 N N . VAL A 1 84 ? 12.601 -5.703 -20.572 1.00 97.44 84 VAL A N 1
ATOM 650 C CA . VAL A 1 84 ? 11.952 -6.302 -21.751 1.00 97.44 84 VAL A CA 1
ATOM 651 C C . VAL A 1 84 ? 12.385 -5.557 -23.008 1.00 97.44 84 VAL A C 1
ATOM 653 O O . VAL A 1 84 ? 12.810 -6.169 -23.981 1.00 97.44 84 VAL A O 1
ATOM 656 N N . ASP A 1 85 ? 12.305 -4.230 -22.960 1.00 96.62 85 ASP A N 1
ATOM 657 C CA . ASP A 1 85 ? 12.694 -3.310 -24.025 1.00 96.62 85 ASP A CA 1
ATOM 658 C C . ASP A 1 85 ? 12.979 -1.920 -23.424 1.00 96.62 85 ASP A C 1
ATOM 660 O O . ASP A 1 85 ? 12.992 -1.761 -22.206 1.00 96.62 85 ASP A O 1
ATOM 664 N N . ALA A 1 86 ? 13.200 -0.905 -24.266 1.00 94.88 86 ALA A N 1
ATOM 665 C CA . ALA A 1 86 ? 13.566 0.448 -23.837 1.00 94.88 86 ALA A CA 1
ATOM 666 C C . ALA A 1 86 ? 12.511 1.167 -22.970 1.00 94.88 86 ALA A C 1
ATOM 668 O O . ALA A 1 86 ? 12.848 2.130 -22.272 1.00 94.88 86 ALA A O 1
ATOM 669 N N . THR A 1 87 ? 11.246 0.748 -23.014 1.00 96.06 87 THR A N 1
ATOM 670 C CA . THR A 1 87 ? 10.127 1.386 -22.304 1.00 96.06 87 THR A CA 1
ATOM 671 C C . THR A 1 87 ? 9.417 0.444 -21.339 1.00 96.06 87 THR A C 1
ATOM 673 O O . THR A 1 87 ? 8.543 0.904 -20.603 1.00 96.06 87 THR A O 1
ATOM 676 N N . THR A 1 88 ? 9.817 -0.826 -21.266 1.00 97.12 88 THR A N 1
ATOM 677 C CA . THR A 1 88 ? 9.108 -1.860 -20.509 1.00 97.12 88 THR A CA 1
ATOM 678 C C . THR A 1 88 ? 10.043 -2.676 -19.623 1.00 97.12 88 THR A C 1
ATOM 680 O O . THR A 1 88 ? 11.073 -3.192 -20.059 1.00 97.12 88 THR A O 1
ATOM 683 N N . VAL A 1 89 ? 9.642 -2.869 -18.364 1.00 96.88 89 VAL A N 1
ATOM 684 C CA . VAL A 1 89 ? 10.272 -3.840 -17.456 1.00 96.88 89 VAL A CA 1
ATOM 685 C C . VAL A 1 89 ? 9.222 -4.733 -16.805 1.00 96.88 89 VAL A C 1
ATOM 687 O O . VAL A 1 89 ? 8.092 -4.310 -16.552 1.00 96.88 89 VAL A O 1
ATOM 690 N N . LYS A 1 90 ? 9.608 -5.962 -16.468 1.00 96.62 90 LYS A N 1
ATOM 691 C CA . LYS A 1 90 ? 8.828 -6.854 -15.603 1.00 96.62 90 LYS A CA 1
ATOM 692 C C . LYS A 1 90 ? 9.447 -6.906 -14.218 1.00 96.62 90 LYS A C 1
ATOM 694 O O . LYS A 1 90 ? 10.668 -6.912 -14.080 1.00 96.62 90 LYS A O 1
ATOM 699 N N . ARG A 1 91 ? 8.602 -6.951 -13.195 1.00 96.12 91 ARG A N 1
ATOM 700 C CA . ARG A 1 91 ? 8.984 -7.131 -11.795 1.00 96.12 91 ARG A CA 1
ATOM 701 C C . ARG A 1 91 ? 8.313 -8.376 -11.251 1.00 96.12 91 ARG A C 1
ATOM 703 O O . ARG A 1 91 ? 7.140 -8.603 -11.537 1.00 96.12 91 ARG A O 1
ATOM 710 N N . ALA A 1 92 ? 9.034 -9.127 -10.435 1.00 96.19 92 ALA A N 1
ATOM 711 C CA . ALA A 1 92 ? 8.486 -10.251 -9.695 1.00 96.19 92 ALA A CA 1
ATOM 712 C C . ALA A 1 92 ? 9.072 -10.282 -8.284 1.00 96.19 92 ALA A C 1
ATOM 714 O O . ALA A 1 92 ? 10.232 -9.927 -8.076 1.00 96.19 92 ALA A O 1
ATOM 715 N N . PHE A 1 93 ? 8.270 -10.720 -7.323 1.00 95.50 93 PHE A N 1
ATOM 716 C CA . PHE A 1 93 ? 8.638 -10.829 -5.917 1.00 95.50 93 PHE A CA 1
ATOM 717 C C . PHE A 1 93 ? 8.290 -12.225 -5.420 1.00 95.50 93 PHE A C 1
ATOM 719 O O . PHE A 1 93 ? 7.229 -12.761 -5.762 1.00 95.50 93 PHE A O 1
ATOM 726 N N . ARG A 1 94 ? 9.174 -12.813 -4.612 1.00 96.50 94 ARG A N 1
ATOM 727 C CA . ARG A 1 94 ? 8.960 -14.131 -4.014 1.00 96.50 94 ARG A CA 1
ATOM 728 C C . ARG A 1 94 ? 9.060 -14.092 -2.505 1.00 96.50 94 ARG A C 1
ATOM 730 O O . ARG A 1 94 ? 9.811 -13.301 -1.944 1.00 96.50 94 ARG A O 1
ATOM 737 N N . LYS A 1 95 ? 8.294 -14.974 -1.876 1.00 94.31 95 LYS A N 1
ATOM 738 C CA . LYS A 1 95 ? 8.438 -15.336 -0.474 1.00 94.31 95 LYS A CA 1
ATOM 739 C C . LYS A 1 95 ? 8.643 -16.838 -0.392 1.00 94.31 95 LYS A C 1
ATOM 741 O O . LYS A 1 95 ? 7.790 -17.599 -0.852 1.00 94.31 95 LYS A O 1
ATOM 746 N N . SER A 1 96 ? 9.761 -17.266 0.184 1.00 94.94 96 SER A N 1
ATOM 747 C CA . SER A 1 96 ? 10.074 -18.682 0.404 1.00 94.94 96 SER A CA 1
ATOM 748 C C . SER A 1 96 ? 9.933 -19.513 -0.881 1.00 94.94 96 SER A C 1
ATOM 750 O O . SER A 1 96 ? 9.290 -20.563 -0.902 1.00 94.94 96 SER A O 1
ATOM 752 N N . GLY A 1 97 ? 10.475 -18.984 -1.984 1.00 95.38 97 GLY A N 1
ATOM 753 C CA . GLY A 1 97 ? 10.460 -19.609 -3.310 1.00 95.38 97 GLY A CA 1
ATOM 754 C C . GLY A 1 97 ? 9.135 -19.519 -4.082 1.00 95.38 97 GLY A C 1
ATOM 755 O O . GLY A 1 97 ? 9.088 -19.927 -5.242 1.00 95.38 97 GLY A O 1
ATOM 756 N N . LYS A 1 98 ? 8.063 -18.968 -3.499 1.00 95.94 98 LYS A N 1
ATOM 757 C CA . LYS A 1 98 ? 6.761 -18.793 -4.167 1.00 95.94 98 LYS A CA 1
ATOM 758 C C . LYS A 1 98 ? 6.590 -17.365 -4.661 1.00 95.94 98 LYS A C 1
ATOM 760 O O . LYS A 1 98 ? 6.854 -16.429 -3.914 1.00 95.94 98 LYS A O 1
ATOM 765 N N . THR A 1 99 ? 6.116 -17.187 -5.892 1.00 96.06 99 THR A N 1
ATOM 766 C CA . THR A 1 99 ? 5.792 -15.858 -6.431 1.00 96.06 99 THR A CA 1
ATOM 767 C C . THR A 1 99 ? 4.603 -15.263 -5.681 1.00 96.06 99 THR A C 1
ATOM 769 O O . THR A 1 99 ? 3.516 -15.836 -5.696 1.00 96.06 99 THR A O 1
ATOM 772 N N . VAL A 1 100 ? 4.813 -14.110 -5.046 1.00 95.25 100 VAL A N 1
ATOM 773 C CA . VAL A 1 100 ? 3.795 -13.409 -4.248 1.00 95.25 100 VAL A CA 1
ATOM 774 C C . VAL A 1 100 ? 3.311 -12.118 -4.892 1.00 95.25 100 VAL A C 1
ATOM 776 O O . VAL A 1 100 ? 2.221 -11.669 -4.573 1.00 95.25 100 VAL A O 1
ATOM 779 N N . ALA A 1 101 ? 4.074 -11.530 -5.811 1.00 95.56 101 ALA A N 1
ATOM 780 C CA . ALA A 1 101 ? 3.612 -10.387 -6.586 1.00 95.56 101 ALA A CA 1
ATOM 781 C C . ALA A 1 101 ? 4.352 -10.292 -7.918 1.00 95.56 101 ALA A C 1
ATOM 783 O O . ALA A 1 101 ? 5.537 -10.625 -8.009 1.00 95.56 101 ALA A O 1
ATOM 784 N N . GLU A 1 102 ? 3.664 -9.801 -8.941 1.00 96.25 102 GLU A N 1
ATOM 785 C CA . GLU A 1 102 ? 4.225 -9.547 -10.268 1.00 96.25 102 GLU A CA 1
ATOM 786 C C . GLU A 1 102 ? 3.669 -8.245 -10.832 1.00 96.25 102 GLU A C 1
ATOM 788 O O . GLU A 1 102 ? 2.530 -7.867 -10.556 1.00 96.25 102 GLU A O 1
ATOM 793 N N . ALA A 1 103 ? 4.473 -7.556 -11.639 1.00 96.81 103 ALA A N 1
ATOM 794 C CA . ALA A 1 103 ? 4.036 -6.357 -12.331 1.00 96.81 103 ALA A CA 1
ATOM 795 C C . ALA A 1 103 ? 4.738 -6.168 -13.677 1.00 96.81 103 ALA A C 1
ATOM 797 O O . ALA A 1 103 ? 5.934 -6.427 -13.805 1.00 96.81 103 ALA A O 1
ATOM 798 N N . THR A 1 104 ? 4.015 -5.630 -14.656 1.00 97.50 104 THR A N 1
ATOM 799 C CA . THR A 1 104 ? 4.597 -5.104 -15.899 1.00 97.50 104 THR A CA 1
ATOM 800 C C . THR A 1 104 ? 4.519 -3.590 -15.860 1.00 97.50 104 THR A C 1
ATOM 802 O O . THR A 1 104 ? 3.429 -3.043 -15.712 1.00 97.50 104 THR A O 1
ATOM 805 N N . VAL A 1 105 ? 5.670 -2.927 -15.965 1.00 96.56 105 VAL A N 1
ATOM 806 C CA . VAL A 1 105 ? 5.785 -1.467 -15.939 1.00 96.56 105 VAL A CA 1
ATOM 807 C C . VAL A 1 105 ? 6.104 -0.966 -17.336 1.00 96.56 105 VAL A C 1
ATOM 809 O O . VAL A 1 105 ? 7.082 -1.418 -17.929 1.00 96.56 105 VAL A O 1
ATOM 812 N N . THR A 1 106 ? 5.331 0.001 -17.817 1.00 97.25 106 THR A N 1
ATOM 813 C CA . THR A 1 106 ? 5.464 0.568 -19.161 1.00 97.25 106 THR A CA 1
ATOM 814 C C . THR A 1 106 ? 5.543 2.088 -19.098 1.00 97.25 106 THR A C 1
ATOM 816 O O . THR A 1 106 ? 4.761 2.737 -18.399 1.00 97.25 106 THR A O 1
ATOM 819 N N . LEU A 1 107 ? 6.492 2.658 -19.837 1.00 96.44 107 LEU A N 1
ATOM 820 C CA . LEU A 1 107 ? 6.649 4.092 -20.048 1.00 96.44 107 LEU A CA 1
ATOM 821 C C . LEU A 1 107 ? 5.785 4.543 -21.233 1.00 96.44 107 LEU A C 1
ATOM 823 O O . LEU A 1 107 ? 5.841 3.942 -22.305 1.00 96.44 107 LEU A O 1
ATOM 827 N N . ALA A 1 108 ? 5.014 5.612 -21.051 1.00 96.06 108 ALA A N 1
ATOM 828 C CA . ALA A 1 108 ? 4.273 6.245 -22.135 1.00 96.06 108 ALA A CA 1
ATOM 829 C C . ALA A 1 108 ? 5.223 6.912 -23.146 1.00 96.06 108 ALA A C 1
ATOM 831 O O . ALA A 1 108 ? 6.353 7.275 -22.816 1.00 96.06 108 ALA A O 1
ATOM 832 N N . ALA A 1 109 ? 4.752 7.108 -24.381 1.00 94.62 109 ALA A N 1
ATOM 833 C CA . ALA A 1 109 ? 5.560 7.672 -25.466 1.00 94.62 109 ALA A CA 1
ATOM 834 C C . ALA A 1 109 ? 6.077 9.096 -25.174 1.00 94.62 109 ALA A C 1
ATOM 836 O O . ALA A 1 109 ? 7.152 9.465 -25.638 1.00 94.62 109 ALA A O 1
ATOM 837 N N . ASP A 1 110 ? 5.346 9.877 -24.373 1.00 92.94 110 ASP A N 1
ATOM 838 C CA . ASP A 1 110 ? 5.760 11.214 -23.922 1.00 92.94 110 ASP A CA 1
ATOM 839 C C . ASP A 1 110 ? 6.920 11.187 -22.907 1.00 92.94 110 ASP A C 1
ATOM 841 O O . ASP A 1 110 ? 7.499 12.224 -22.568 1.00 92.94 110 A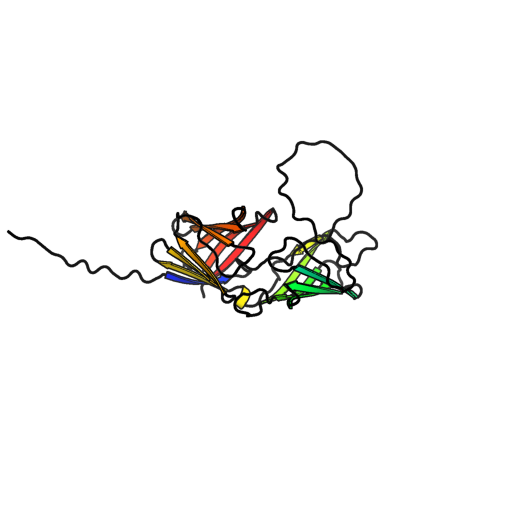SP A O 1
ATOM 845 N N . GLY A 1 111 ? 7.250 10.005 -22.385 1.00 93.44 111 GLY A N 1
ATOM 846 C CA . GLY A 1 111 ? 8.222 9.809 -21.323 1.00 93.44 111 GLY A CA 1
ATOM 847 C C . GLY A 1 111 ? 7.826 10.434 -19.983 1.00 93.44 111 GLY A C 1
ATOM 848 O O . GLY A 1 111 ? 8.615 10.328 -19.044 1.00 93.44 111 GLY A O 1
ATOM 849 N N . GLN A 1 112 ? 6.656 11.064 -19.857 1.00 95.19 112 GLN A N 1
ATOM 850 C CA . GLN A 1 112 ? 6.190 11.777 -18.660 1.00 95.19 112 GLN A CA 1
ATOM 851 C C . GLN A 1 112 ? 5.305 10.918 -17.760 1.00 95.19 112 GLN A C 1
ATOM 853 O O . GLN A 1 112 ? 5.201 11.213 -16.568 1.00 95.19 112 GLN A O 1
ATOM 858 N N . SER A 1 113 ? 4.732 9.842 -18.293 1.00 95.38 113 SER A N 1
ATOM 859 C CA . SER A 1 113 ? 3.858 8.933 -17.548 1.00 95.38 113 SER A CA 1
ATOM 860 C C . SER A 1 113 ? 4.373 7.497 -17.583 1.00 95.38 113 SER A C 1
ATOM 862 O O . SER A 1 113 ? 4.925 7.043 -18.583 1.00 95.38 113 SER A O 1
ATOM 864 N N . SER A 1 114 ? 4.186 6.757 -16.493 1.00 95.81 114 SER A N 1
ATOM 865 C CA . SER A 1 114 ? 4.379 5.304 -16.467 1.00 95.81 114 SER A CA 1
ATOM 866 C C . SER A 1 114 ? 3.186 4.608 -15.829 1.00 95.81 114 SER A C 1
ATOM 868 O O . SER A 1 114 ? 2.569 5.137 -14.904 1.00 95.81 114 SER A O 1
ATOM 870 N N . SER A 1 115 ? 2.870 3.412 -16.315 1.00 95.19 115 SER A N 1
ATOM 871 C CA . SER A 1 115 ? 1.827 2.553 -15.756 1.00 95.19 115 S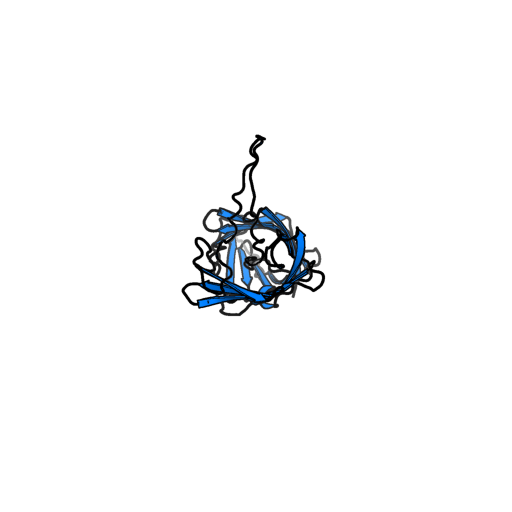ER A CA 1
ATOM 872 C C . SER A 1 115 ? 2.417 1.225 -15.298 1.00 95.19 115 SER A C 1
ATOM 874 O O . SER A 1 115 ? 3.428 0.777 -15.835 1.00 95.19 115 SER A O 1
ATOM 876 N N . SER A 1 116 ? 1.819 0.606 -14.283 1.00 95.50 116 SER A N 1
ATOM 877 C CA . SER A 1 116 ? 2.223 -0.704 -13.778 1.00 95.50 116 SER A CA 1
ATOM 878 C C . SER A 1 116 ? 0.997 -1.566 -13.517 1.00 95.50 116 SER A C 1
ATOM 880 O O . SER A 1 116 ? 0.367 -1.419 -12.471 1.00 95.50 116 SER A O 1
ATOM 882 N N . ALA A 1 117 ? 0.695 -2.486 -14.431 1.00 96.00 117 ALA A N 1
ATOM 883 C CA . ALA A 1 117 ? -0.305 -3.526 -14.201 1.00 96.00 117 ALA A CA 1
ATOM 884 C C . ALA A 1 117 ? 0.276 -4.581 -13.251 1.00 96.00 117 ALA A C 1
ATOM 886 O O . ALA A 1 117 ? 1.398 -5.041 -13.480 1.00 96.00 117 ALA A O 1
ATOM 887 N N . PHE A 1 118 ? -0.446 -4.938 -12.189 1.00 95.44 118 PHE A N 1
ATOM 888 C CA . PHE A 1 118 ? 0.056 -5.815 -11.132 1.00 95.44 118 PHE A CA 1
ATOM 889 C C . PHE A 1 118 ? -0.942 -6.892 -10.700 1.00 95.44 118 PHE A C 1
ATOM 891 O O . PHE A 1 118 ? -2.160 -6.734 -10.829 1.00 95.44 118 PHE A O 1
ATOM 898 N N . VAL A 1 119 ? -0.383 -7.959 -10.129 1.00 94.94 119 VAL A N 1
ATOM 899 C CA . VAL A 1 119 ? -1.089 -8.994 -9.370 1.00 94.94 119 VAL A CA 1
ATOM 900 C C . VAL A 1 119 ? -0.351 -9.205 -8.049 1.00 94.94 119 VAL A C 1
ATOM 902 O O . VAL A 1 119 ? 0.858 -9.437 -8.050 1.00 94.94 119 VAL A O 1
ATOM 905 N N . ASP A 1 120 ? -1.078 -9.127 -6.940 1.00 93.69 120 ASP A N 1
ATOM 906 C CA . ASP A 1 120 ? -0.603 -9.346 -5.574 1.00 93.69 120 ASP A CA 1
ATOM 907 C C . ASP A 1 120 ? -1.315 -10.567 -4.969 1.00 93.69 120 ASP A C 1
ATOM 909 O O . ASP A 1 120 ? -2.539 -10.693 -5.024 1.00 93.69 120 ASP A O 1
ATOM 913 N N . ARG A 1 121 ? -0.520 -11.481 -4.417 1.00 93.25 121 ARG A N 1
ATOM 914 C CA . ARG A 1 121 ? -0.907 -12.776 -3.842 1.00 93.25 121 ARG A CA 1
ATOM 915 C C . ARG A 1 121 ? -0.468 -12.905 -2.384 1.00 93.25 121 ARG A C 1
ATOM 917 O O . ARG A 1 121 ? -0.411 -14.010 -1.851 1.00 93.25 121 ARG A O 1
ATOM 924 N N . THR A 1 122 ? -0.112 -11.797 -1.742 1.00 89.38 122 THR A N 1
ATOM 925 C CA . THR A 1 122 ? 0.298 -11.763 -0.330 1.00 89.38 122 THR A CA 1
ATOM 926 C C . THR A 1 122 ? -0.883 -11.900 0.632 1.00 89.38 122 THR A C 1
ATOM 928 O O . THR A 1 122 ? -0.676 -12.139 1.820 1.00 89.38 122 THR A O 1
ATOM 931 N N . ALA A 1 123 ? -2.116 -11.779 0.128 1.00 88.94 123 ALA A N 1
ATOM 932 C CA . ALA A 1 123 ? -3.336 -11.884 0.913 1.00 88.94 123 ALA A CA 1
ATOM 933 C C . ALA A 1 123 ? -3.437 -13.237 1.655 1.00 88.94 123 ALA A C 1
ATOM 935 O O . ALA A 1 123 ? -3.399 -14.290 1.014 1.00 88.94 123 ALA A O 1
ATOM 936 N N . PRO A 1 124 ? -3.666 -13.238 2.980 1.00 88.06 124 PRO A N 1
ATOM 937 C CA . PRO A 1 124 ? -3.851 -14.458 3.779 1.00 88.06 124 PRO A CA 1
ATOM 938 C C . PRO A 1 124 ? -4.970 -15.373 3.297 1.00 88.06 124 PRO A C 1
ATOM 940 O O . PRO A 1 124 ? -4.870 -16.592 3.401 1.00 88.06 124 PRO A O 1
ATOM 943 N N . SER A 1 125 ? -6.043 -14.782 2.772 1.00 89.25 125 SER A N 1
ATOM 944 C CA . SER A 1 125 ? -7.179 -15.509 2.193 1.00 89.25 125 SER A CA 1
ATOM 945 C C . SER A 1 125 ? -6.831 -16.285 0.917 1.00 89.25 125 SER A C 1
ATOM 947 O O . SER A 1 125 ? -7.630 -17.105 0.472 1.00 89.25 125 SER A O 1
ATOM 949 N N . GLY A 1 126 ? -5.680 -16.005 0.296 1.00 88.06 126 GLY A N 1
ATOM 950 C CA . GLY A 1 126 ? -5.309 -16.513 -1.024 1.00 88.06 126 GLY A CA 1
ATOM 951 C C . GLY A 1 126 ? -6.005 -15.804 -2.191 1.00 88.06 126 GLY A C 1
ATOM 952 O O . GLY A 1 126 ? -5.743 -16.148 -3.342 1.00 88.06 126 GLY A O 1
ATOM 953 N N . VAL A 1 127 ? -6.873 -14.819 -1.930 1.00 89.75 127 VAL A N 1
ATOM 954 C CA . VAL A 1 127 ? -7.532 -14.042 -2.986 1.00 89.75 127 VAL A CA 1
ATOM 955 C C . VAL A 1 127 ? -6.557 -13.018 -3.561 1.00 89.75 127 VAL A C 1
ATOM 957 O O . VAL A 1 127 ? -5.997 -12.204 -2.829 1.00 89.75 127 VAL A O 1
ATOM 960 N N . GLU A 1 128 ? -6.381 -13.034 -4.881 1.00 92.62 128 GLU A N 1
ATOM 961 C CA . GLU A 1 128 ? -5.506 -12.083 -5.563 1.00 92.62 128 GLU A CA 1
ATOM 962 C C . GLU A 1 128 ? -6.084 -10.661 -5.547 1.00 92.62 128 GLU A C 1
ATOM 964 O O . GLU A 1 128 ? -7.288 -10.446 -5.726 1.00 92.62 128 GLU A O 1
ATOM 969 N N . VAL A 1 129 ? -5.200 -9.677 -5.401 1.00 93.06 129 VAL A N 1
ATOM 970 C CA . VAL A 1 129 ? -5.506 -8.264 -5.625 1.00 93.06 129 VAL A CA 1
ATOM 971 C C . VAL A 1 129 ? -4.812 -7.827 -6.906 1.00 93.06 129 VAL A C 1
ATOM 973 O O . VAL A 1 129 ? -3.591 -7.887 -7.023 1.00 93.06 129 VAL A O 1
ATOM 976 N N . THR A 1 130 ? -5.588 -7.361 -7.875 1.00 94.62 130 THR A N 1
ATOM 977 C CA . THR A 1 130 ? -5.068 -6.846 -9.147 1.00 94.62 130 THR A CA 1
ATOM 978 C C . THR A 1 130 ? -5.274 -5.345 -9.260 1.00 94.62 130 THR A C 1
ATOM 980 O O . THR A 1 130 ? -6.085 -4.758 -8.532 1.00 94.62 130 THR A O 1
ATOM 983 N N . GLY A 1 131 ? -4.551 -4.710 -10.176 1.00 92.06 131 GLY A N 1
ATOM 984 C CA . GLY A 1 131 ? -4.743 -3.299 -10.473 1.00 92.06 131 GLY A CA 1
ATOM 985 C C . GLY A 1 131 ? -3.720 -2.733 -11.446 1.00 92.06 131 GLY A C 1
ATOM 986 O O . GLY A 1 131 ? -2.876 -3.449 -11.985 1.00 92.06 131 GLY A O 1
ATOM 987 N N . THR A 1 132 ? -3.793 -1.419 -11.626 1.00 93.94 132 THR A N 1
ATOM 988 C CA . THR A 1 132 ? -2.858 -0.634 -12.429 1.00 93.94 132 THR A CA 1
ATOM 989 C C . THR A 1 132 ? -2.485 0.615 -11.653 1.00 93.94 132 THR A C 1
ATOM 991 O O . THR A 1 132 ? -3.356 1.437 -11.376 1.00 93.94 132 THR A O 1
ATOM 994 N N . THR A 1 133 ? -1.206 0.796 -11.321 1.00 91.81 133 THR A N 1
ATOM 995 C CA . THR A 1 133 ? -0.725 2.084 -10.796 1.00 91.81 133 THR A CA 1
ATOM 996 C C . THR A 1 133 ? -0.310 2.997 -11.938 1.00 91.81 133 THR A C 1
ATOM 998 O O . THR A 1 133 ? 0.235 2.530 -12.938 1.00 91.81 133 THR A O 1
ATOM 1001 N N . VAL A 1 134 ? -0.570 4.298 -11.801 1.00 91.44 134 VAL A N 1
ATOM 1002 C CA . VAL A 1 134 ? -0.192 5.311 -12.797 1.00 91.44 134 VAL A CA 1
ATOM 1003 C C . VAL A 1 134 ? 0.647 6.380 -12.118 1.00 91.44 134 VAL A C 1
ATOM 1005 O O . VAL A 1 134 ? 0.234 6.946 -11.106 1.00 91.44 134 VAL A O 1
ATOM 1008 N N . ASN A 1 135 ? 1.820 6.673 -12.673 1.00 92.31 135 ASN A N 1
ATOM 1009 C CA . ASN A 1 135 ? 2.774 7.618 -12.112 1.00 92.31 135 ASN A CA 1
ATOM 1010 C C . ASN A 1 135 ? 3.136 8.717 -13.109 1.00 92.31 135 ASN A C 1
ATOM 1012 O O . ASN A 1 135 ? 3.441 8.435 -14.265 1.00 92.31 135 ASN A O 1
ATOM 1016 N N . ALA A 1 136 ? 3.225 9.946 -12.611 1.00 94.31 136 ALA A N 1
ATOM 1017 C CA . ALA A 1 136 ? 3.785 11.088 -13.317 1.00 94.31 136 ALA A CA 1
ATOM 1018 C C . ALA A 1 136 ? 5.268 11.270 -12.964 1.00 94.31 136 ALA A C 1
ATOM 1020 O O . ALA A 1 136 ? 5.685 11.080 -11.812 1.00 94.31 136 ALA A O 1
ATOM 1021 N N . ARG A 1 137 ? 6.080 11.658 -13.947 1.00 94.38 137 ARG A N 1
ATOM 1022 C CA . ARG A 1 137 ? 7.506 11.918 -13.756 1.00 94.38 137 ARG A CA 1
ATOM 1023 C C . ARG A 1 137 ? 7.713 13.192 -12.939 1.00 94.38 137 ARG A C 1
ATOM 1025 O O . ARG A 1 137 ? 7.112 14.229 -13.187 1.00 94.38 137 ARG A O 1
ATOM 1032 N N . VAL A 1 138 ? 8.607 13.107 -11.960 1.00 94.25 138 VAL A N 1
ATOM 1033 C CA . VAL A 1 138 ? 9.034 14.225 -11.103 1.00 94.25 138 VAL A CA 1
ATOM 1034 C C . VAL A 1 138 ? 10.455 14.665 -11.439 1.00 94.25 138 VAL A C 1
ATOM 1036 O O . VAL A 1 138 ? 10.782 15.842 -11.321 1.00 94.25 138 VAL A O 1
ATOM 1039 N N . ALA A 1 139 ? 11.316 13.731 -11.847 1.00 86.50 139 ALA A N 1
ATOM 1040 C CA . ALA A 1 139 ? 12.669 14.040 -12.295 1.00 86.50 139 ALA A CA 1
ATOM 1041 C C . ALA A 1 139 ? 13.122 13.057 -13.386 1.00 86.50 139 ALA A C 1
ATOM 1043 O O . ALA A 1 139 ? 12.742 11.877 -13.336 1.00 86.50 139 ALA A O 1
ATOM 1044 N N . PRO A 1 140 ? 13.937 13.516 -14.353 1.00 82.81 140 PRO A N 1
ATOM 1045 C CA . PRO A 1 140 ? 14.459 12.661 -15.411 1.00 82.81 140 PRO A CA 1
ATOM 1046 C C . PRO A 1 140 ? 15.386 11.569 -14.865 1.00 82.81 140 PRO A C 1
ATOM 1048 O O . PRO A 1 140 ? 15.913 11.654 -13.752 1.00 82.81 140 PRO A O 1
ATOM 1051 N N . ALA A 1 141 ? 15.582 10.534 -15.679 1.00 79.31 141 ALA A N 1
ATOM 1052 C CA . ALA A 1 141 ? 16.631 9.548 -15.471 1.00 79.31 141 ALA A CA 1
ATOM 1053 C C . ALA A 1 141 ? 18.024 10.206 -15.556 1.00 79.31 141 ALA A C 1
ATOM 1055 O O . ALA A 1 141 ? 18.202 11.147 -16.336 1.00 79.31 141 ALA A O 1
ATOM 1056 N N . PRO A 1 142 ? 19.034 9.702 -14.824 1.00 83.81 142 PRO A N 1
ATOM 1057 C CA . PRO A 1 142 ? 20.428 9.989 -15.147 1.00 83.81 142 PRO A CA 1
ATOM 1058 C C . PRO A 1 142 ? 20.742 9.615 -16.603 1.00 83.81 142 PRO A C 1
ATOM 1060 O O . PRO A 1 142 ? 20.196 8.642 -17.127 1.00 83.81 142 PRO A O 1
ATOM 1063 N N . ALA A 1 143 ? 21.638 10.363 -17.249 1.00 86.50 143 ALA A N 1
ATOM 1064 C CA . ALA A 1 143 ? 22.066 10.057 -18.612 1.00 86.50 143 ALA A CA 1
ATOM 1065 C C . ALA A 1 143 ? 22.638 8.629 -18.705 1.00 86.50 143 ALA A C 1
ATOM 1067 O O . ALA A 1 143 ? 23.379 8.194 -17.824 1.00 86.50 143 ALA A O 1
ATOM 1068 N N . GLY A 1 144 ? 22.270 7.902 -19.763 1.00 86.56 144 GLY A N 1
ATOM 1069 C CA . GLY A 1 144 ? 22.677 6.509 -19.981 1.00 86.56 144 GLY A CA 1
ATOM 1070 C C . GLY A 1 144 ? 21.911 5.465 -19.159 1.00 86.56 144 GLY A C 1
ATOM 1071 O O . GLY A 1 144 ? 22.140 4.273 -19.345 1.00 86.56 144 GLY A O 1
ATOM 1072 N N . ALA A 1 145 ? 20.997 5.870 -18.270 1.00 89.25 145 ALA A N 1
ATOM 1073 C CA . ALA A 1 145 ? 20.129 4.935 -17.561 1.00 89.25 145 ALA A CA 1
ATOM 1074 C C . ALA A 1 145 ? 18.919 4.517 -18.416 1.00 89.25 145 ALA A C 1
ATOM 1076 O O . ALA A 1 145 ? 18.517 5.215 -19.346 1.00 89.25 145 ALA A O 1
ATOM 1077 N N . HIS A 1 146 ? 18.296 3.393 -18.053 1.00 90.75 146 HIS A N 1
ATOM 1078 C CA . HIS A 1 146 ? 17.044 2.939 -18.663 1.00 90.75 146 HIS A CA 1
ATOM 1079 C C . HIS A 1 146 ? 15.950 4.019 -18.564 1.00 90.75 146 HIS A C 1
ATOM 1081 O O . HIS A 1 146 ? 15.857 4.679 -17.526 1.00 90.75 146 HIS A O 1
ATOM 1087 N N . ALA A 1 147 ? 15.081 4.168 -19.571 1.00 90.75 147 ALA A N 1
ATOM 1088 C CA . ALA A 1 147 ? 14.123 5.283 -19.659 1.00 90.75 147 ALA A CA 1
ATOM 1089 C C . ALA A 1 147 ? 13.101 5.333 -18.502 1.00 90.75 147 ALA A C 1
ATOM 1091 O O . ALA A 1 147 ? 12.635 6.407 -18.109 1.00 90.75 147 ALA A O 1
ATOM 1092 N N . LEU A 1 148 ? 12.788 4.177 -17.909 1.00 91.12 148 LEU A N 1
ATOM 1093 C CA . LEU A 1 148 ? 11.956 4.070 -16.700 1.00 91.12 148 LEU A CA 1
ATOM 1094 C C . LEU A 1 148 ? 12.661 4.522 -15.406 1.00 91.12 148 LEU A C 1
ATOM 1096 O O . LEU A 1 148 ? 12.006 4.685 -14.376 1.00 91.12 148 LEU A O 1
ATOM 1100 N N . SER A 1 149 ? 13.973 4.763 -15.432 1.00 89.56 149 SER A N 1
ATOM 1101 C CA . SER A 1 149 ? 14.699 5.334 -14.292 1.00 89.56 149 SER A CA 1
ATOM 1102 C C . SER A 1 149 ? 14.254 6.779 -14.035 1.00 89.56 149 SER A C 1
ATOM 1104 O O . SER A 1 149 ? 13.770 7.473 -14.931 1.00 89.56 149 SER A O 1
ATOM 1106 N N . GLY A 1 150 ? 14.436 7.261 -12.806 1.00 86.19 150 GLY A N 1
ATOM 1107 C CA . GLY A 1 150 ? 14.122 8.639 -12.420 1.00 86.19 150 GLY A CA 1
ATOM 1108 C C . GLY A 1 150 ? 13.266 8.722 -11.162 1.00 86.19 150 GLY A C 1
ATOM 1109 O O . GLY A 1 150 ? 13.157 7.766 -10.399 1.00 86.19 150 GLY A O 1
ATOM 1110 N N . ALA A 1 151 ? 12.672 9.889 -10.924 1.00 87.69 151 ALA A N 1
ATOM 1111 C CA . ALA A 1 151 ? 11.734 10.069 -9.820 1.00 87.69 151 ALA A CA 1
ATOM 1112 C C . ALA A 1 151 ? 10.306 10.110 -10.355 1.00 87.69 151 ALA A C 1
ATOM 1114 O O . ALA A 1 151 ? 10.027 10.814 -11.325 1.00 87.69 151 ALA A O 1
ATOM 1115 N N . TRP A 1 152 ? 9.416 9.395 -9.681 1.00 88.69 152 TRP A N 1
ATOM 1116 C CA . TRP A 1 152 ? 8.027 9.198 -10.071 1.00 88.69 152 TRP A CA 1
ATOM 1117 C C . TRP A 1 152 ? 7.107 9.513 -8.894 1.00 88.69 152 TRP A C 1
ATOM 1119 O O . TRP A 1 152 ? 7.493 9.334 -7.736 1.00 88.69 152 TRP A O 1
ATOM 1129 N N . ARG A 1 153 ? 5.899 9.988 -9.191 1.00 88.75 153 ARG A N 1
ATOM 1130 C CA . ARG A 1 153 ? 4.833 10.224 -8.216 1.00 88.75 153 ARG A CA 1
ATOM 1131 C C . ARG A 1 153 ? 3.549 9.587 -8.717 1.00 88.75 153 ARG A C 1
ATOM 1133 O O . ARG A 1 153 ? 3.105 9.908 -9.814 1.00 88.75 153 ARG A O 1
ATOM 1140 N N . GLU A 1 154 ? 2.951 8.742 -7.891 1.00 87.88 154 GLU A N 1
ATOM 1141 C CA . GLU A 1 154 ? 1.658 8.124 -8.173 1.00 87.88 154 GLU A CA 1
ATOM 1142 C C . GLU A 1 154 ? 0.558 9.184 -8.330 1.00 87.88 154 GLU A C 1
ATOM 1144 O O . GLU A 1 154 ? 0.567 10.225 -7.665 1.00 87.88 154 GLU A O 1
ATOM 1149 N N . THR A 1 155 ? -0.370 8.927 -9.242 1.00 89.12 155 THR A N 1
ATOM 1150 C CA . THR A 1 155 ? -1.503 9.793 -9.572 1.00 89.12 155 THR A CA 1
ATOM 1151 C C . THR A 1 155 ? -2.810 9.202 -9.043 1.00 89.12 155 THR A C 1
ATOM 1153 O O . THR A 1 155 ? -2.869 8.058 -8.592 1.00 89.12 155 THR A O 1
ATOM 1156 N N . THR A 1 156 ? -3.890 9.975 -9.138 1.00 86.25 156 THR A N 1
ATOM 1157 C CA . THR A 1 156 ? -5.247 9.536 -8.778 1.00 86.25 156 THR A CA 1
ATOM 1158 C C . THR A 1 156 ? -5.880 8.585 -9.797 1.00 86.25 156 THR A C 1
ATOM 1160 O O . THR A 1 156 ? -6.990 8.118 -9.567 1.00 86.25 156 THR A O 1
ATOM 1163 N N . GLU A 1 157 ? -5.214 8.313 -10.922 1.00 87.25 157 GLU A N 1
ATOM 1164 C CA . GLU A 1 157 ? -5.711 7.420 -11.979 1.00 87.25 157 GLU A CA 1
ATOM 1165 C C . GLU A 1 157 ? -5.480 5.937 -11.657 1.00 87.25 157 GLU A C 1
ATOM 1167 O O . GLU A 1 157 ? -6.033 5.066 -12.327 1.00 87.25 157 GLU A O 1
ATOM 1172 N N . THR A 1 158 ? -4.704 5.642 -10.610 1.00 85.44 158 THR A N 1
ATOM 1173 C CA . THR A 1 158 ? -4.457 4.285 -10.118 1.00 85.44 158 THR A CA 1
ATOM 1174 C C . THR A 1 158 ? -5.763 3.542 -9.831 1.00 85.44 158 THR A C 1
ATOM 1176 O O . THR A 1 158 ? -6.639 4.044 -9.129 1.00 85.44 158 THR A O 1
ATOM 1179 N N . GLN A 1 159 ? -5.865 2.320 -10.350 1.00 88.88 159 GLN A N 1
ATOM 1180 C CA . GLN A 1 159 ? -7.004 1.425 -10.170 1.00 88.88 159 GLN A CA 1
ATOM 1181 C C . GLN A 1 159 ? -6.582 0.186 -9.384 1.00 88.88 159 GLN A C 1
ATOM 1183 O O . GLN A 1 159 ? -5.502 -0.362 -9.606 1.00 88.88 159 GLN A O 1
ATOM 1188 N N . VAL A 1 160 ? -7.455 -0.282 -8.497 1.00 89.56 160 VAL A N 1
ATOM 1189 C CA . VAL A 1 160 ? -7.278 -1.515 -7.722 1.00 89.56 160 VAL A CA 1
ATOM 1190 C C . VAL A 1 160 ? -8.601 -2.274 -7.735 1.00 89.56 160 VAL A C 1
ATOM 1192 O O . VAL A 1 160 ? -9.668 -1.665 -7.702 1.00 89.56 160 VAL A O 1
ATOM 1195 N N . SER A 1 161 ? -8.533 -3.599 -7.807 1.00 91.00 161 SER A N 1
ATOM 1196 C CA . SER A 1 161 ? -9.695 -4.483 -7.693 1.00 91.00 161 SER A CA 1
ATOM 1197 C C . SER A 1 161 ? -10.474 -4.255 -6.393 1.00 91.00 161 SER A C 1
ATOM 1199 O O . SER A 1 161 ? -9.909 -3.914 -5.352 1.00 91.00 161 SER A O 1
ATOM 1201 N N . ASP A 1 162 ? -11.784 -4.497 -6.438 1.00 88.62 162 ASP A N 1
ATOM 1202 C CA . ASP A 1 162 ? -12.691 -4.279 -5.306 1.00 88.62 162 ASP A CA 1
ATOM 1203 C C . ASP A 1 162 ? -12.261 -5.025 -4.038 1.00 88.62 162 ASP A C 1
ATOM 1205 O O . ASP A 1 162 ? -12.347 -4.473 -2.941 1.00 88.62 162 ASP A O 1
ATOM 1209 N N . THR A 1 163 ? -11.725 -6.239 -4.181 1.00 87.19 163 THR A N 1
ATOM 1210 C CA . THR A 1 163 ? -11.179 -7.041 -3.075 1.00 87.19 163 THR A CA 1
ATOM 1211 C C . THR A 1 163 ? -10.102 -6.291 -2.286 1.00 87.19 163 THR A C 1
ATOM 1213 O O . THR A 1 163 ? -10.038 -6.428 -1.067 1.00 87.19 163 THR A O 1
ATOM 1216 N N . GLY A 1 164 ? -9.284 -5.471 -2.956 1.00 86.75 164 GLY A N 1
ATOM 1217 C CA . GLY A 1 164 ? -8.242 -4.653 -2.326 1.00 86.75 164 GLY A CA 1
ATOM 1218 C C . GLY A 1 164 ? -8.725 -3.297 -1.799 1.00 86.75 164 GLY A C 1
ATOM 1219 O O . GLY A 1 164 ? -7.955 -2.584 -1.158 1.00 86.75 164 GLY A O 1
ATOM 1220 N N . LEU A 1 165 ? -9.975 -2.914 -2.072 1.00 89.81 165 LEU A N 1
ATOM 1221 C CA . LEU A 1 165 ? -10.533 -1.601 -1.723 1.00 89.81 165 LEU A CA 1
ATOM 1222 C C . LEU A 1 165 ? -11.626 -1.659 -0.655 1.00 89.81 165 LEU A C 1
ATOM 1224 O O . LEU A 1 165 ? -11.982 -0.619 -0.097 1.00 89.81 165 LEU A O 1
ATOM 1228 N N . VAL A 1 166 ? -12.173 -2.842 -0.385 1.00 90.12 166 VAL A N 1
ATOM 1229 C CA . VAL A 1 166 ? -13.258 -3.031 0.578 1.00 90.12 166 VAL A CA 1
ATOM 1230 C C . VAL A 1 166 ? -12.710 -3.399 1.950 1.00 90.12 166 VAL A C 1
ATOM 1232 O O . VAL A 1 166 ? -11.854 -4.269 2.085 1.00 90.12 166 VAL A O 1
ATOM 1235 N N . PHE A 1 167 ? -13.260 -2.773 2.983 1.00 93.88 167 PHE A N 1
ATOM 1236 C CA . PHE A 1 167 ? -13.048 -3.149 4.375 1.00 93.88 167 PHE A CA 1
ATOM 1237 C C . PHE A 1 167 ? -14.337 -2.956 5.170 1.00 93.88 167 PHE A C 1
ATOM 1239 O O . PHE A 1 167 ? -15.285 -2.305 4.723 1.00 93.88 167 PHE A O 1
ATOM 1246 N N . THR A 1 168 ? -14.389 -3.569 6.343 1.00 95.00 168 THR A N 1
ATOM 1247 C CA . THR A 1 168 ? -15.558 -3.529 7.216 1.00 95.00 168 THR A CA 1
ATOM 1248 C C . THR A 1 168 ? -15.136 -3.133 8.612 1.00 95.00 168 THR A C 1
ATOM 1250 O O . THR A 1 168 ? -14.258 -3.772 9.187 1.00 95.00 168 THR A O 1
ATOM 1253 N N . PHE A 1 169 ? -15.810 -2.125 9.154 1.00 94.69 169 PHE A N 1
ATOM 1254 C CA . PHE A 1 169 ? -15.796 -1.790 10.569 1.00 94.69 169 PHE A CA 1
ATOM 1255 C C . PHE A 1 169 ? -17.091 -2.263 11.223 1.00 94.69 169 PHE A C 1
ATOM 1257 O O . PHE A 1 169 ? -18.176 -2.077 10.669 1.00 94.69 169 PHE A O 1
ATOM 1264 N N . ALA A 1 170 ? -16.992 -2.852 12.408 1.00 94.38 170 ALA A N 1
ATOM 1265 C CA . ALA A 1 170 ? -18.141 -3.191 13.232 1.00 94.38 170 ALA A CA 1
ATOM 1266 C C . ALA A 1 170 ? -17.881 -2.765 14.675 1.00 94.38 170 ALA A C 1
ATOM 1268 O O . ALA A 1 170 ? -16.925 -3.229 15.293 1.00 94.38 170 ALA A O 1
ATOM 1269 N N . GLN A 1 171 ? -18.732 -1.893 15.211 1.00 93.62 171 GLN A N 1
ATOM 1270 C CA . GLN A 1 171 ? -18.607 -1.434 16.592 1.00 93.62 171 GLN A CA 1
ATOM 1271 C C . GLN A 1 171 ? -19.658 -2.092 17.490 1.00 93.62 171 GLN A C 1
ATOM 1273 O O . GLN A 1 171 ? -20.855 -2.033 17.191 1.00 93.62 171 GLN A O 1
ATOM 1278 N N . ASP A 1 172 ? -19.203 -2.647 18.613 1.00 94.81 172 ASP A N 1
ATOM 1279 C CA . ASP A 1 172 ? -20.031 -3.082 19.740 1.00 94.81 172 ASP A CA 1
ATOM 1280 C C . ASP A 1 172 ? -19.479 -2.488 21.044 1.00 94.81 172 ASP A C 1
ATOM 1282 O O . ASP A 1 172 ? -18.368 -2.794 21.485 1.00 94.81 172 ASP A O 1
ATOM 1286 N N . GLY A 1 173 ? -20.230 -1.559 21.638 1.00 94.56 173 GLY A N 1
ATOM 1287 C CA . GLY A 1 173 ? -19.759 -0.770 22.772 1.00 94.56 173 GLY A CA 1
ATOM 1288 C C . GLY A 1 173 ? -18.435 -0.057 22.466 1.00 94.56 173 GLY A C 1
ATOM 1289 O O . GLY A 1 173 ? -18.365 0.791 21.573 1.00 94.56 173 GLY A O 1
ATOM 1290 N N . LYS A 1 174 ? -17.386 -0.392 23.229 1.00 96.12 174 LYS A N 1
ATOM 1291 C CA . LYS A 1 174 ? -16.018 0.118 23.027 1.00 96.12 174 LYS A CA 1
ATOM 1292 C C . LYS A 1 174 ? -15.164 -0.768 22.124 1.00 96.12 174 LYS A C 1
ATOM 1294 O O . LYS A 1 174 ? -14.032 -0.401 21.837 1.00 96.12 174 LYS A O 1
ATOM 1299 N N . THR A 1 175 ? -15.649 -1.926 21.700 1.00 97.31 175 THR A N 1
ATOM 1300 C CA . THR A 1 175 ? -14.895 -2.817 20.823 1.00 97.31 175 THR A CA 1
ATOM 1301 C C . THR A 1 175 ? -15.171 -2.449 19.372 1.00 97.31 175 THR A C 1
ATOM 1303 O O . THR A 1 175 ? -16.321 -2.371 18.945 1.00 97.31 175 THR A O 1
ATOM 1306 N N . MET A 1 176 ? -14.104 -2.229 18.615 1.00 97.62 176 MET A N 1
ATOM 1307 C CA . MET A 1 176 ? -14.122 -2.041 17.173 1.00 97.62 176 MET A CA 1
ATOM 1308 C C . MET A 1 176 ? -13.486 -3.263 16.515 1.00 97.62 176 MET A C 1
ATOM 1310 O O . MET A 1 176 ? -12.314 -3.567 16.749 1.00 97.62 176 MET A O 1
ATOM 1314 N N . ALA A 1 177 ? -14.256 -3.961 15.693 1.00 97.62 177 ALA A N 1
ATOM 1315 C CA . ALA A 1 177 ? -13.762 -5.010 14.821 1.00 97.62 177 ALA A CA 1
ATOM 1316 C C . ALA A 1 177 ? -13.501 -4.449 13.421 1.00 97.62 177 ALA A C 1
ATOM 1318 O O . ALA A 1 177 ? -14.290 -3.660 12.899 1.00 97.62 177 ALA A O 1
ATOM 1319 N N . PHE A 1 178 ? -12.409 -4.896 12.814 1.00 97.38 178 PHE A N 1
ATOM 1320 C CA . PHE A 1 178 ? -12.021 -4.589 11.444 1.00 97.38 178 PHE A CA 1
ATOM 1321 C C . PHE A 1 178 ? -11.791 -5.884 10.671 1.00 97.38 178 PHE A C 1
ATOM 1323 O O . PHE A 1 178 ? -11.229 -6.841 11.208 1.00 97.38 178 PHE A O 1
ATOM 1330 N N . SER A 1 179 ? -12.197 -5.911 9.402 1.00 95.50 179 SER A N 1
ATOM 1331 C CA . SER A 1 179 ? -11.875 -7.012 8.492 1.00 95.50 179 SER A CA 1
ATOM 1332 C C . SER A 1 179 ? -11.803 -6.575 7.030 1.00 95.50 179 SER A C 1
ATOM 1334 O O . SER A 1 179 ? -12.499 -5.647 6.606 1.00 95.50 179 SER A O 1
ATOM 1336 N N . THR A 1 180 ? -11.000 -7.285 6.241 1.00 94.19 180 THR A N 1
ATOM 1337 C CA . THR A 1 180 ? -10.913 -7.144 4.782 1.00 94.19 180 THR A CA 1
ATOM 1338 C C . THR A 1 180 ? -11.267 -8.459 4.077 1.00 94.19 180 THR A C 1
ATOM 1340 O O . THR A 1 180 ? -11.062 -9.538 4.641 1.00 94.19 180 THR A O 1
ATOM 1343 N N . PRO A 1 181 ? -11.713 -8.419 2.806 1.00 91.31 181 PRO A N 1
ATOM 1344 C CA . PRO A 1 181 ? -11.841 -9.619 1.977 1.00 91.31 181 PRO A CA 1
ATOM 1345 C C . PRO A 1 181 ? -10.521 -10.377 1.792 1.00 91.31 181 PRO A C 1
ATOM 1347 O O . PRO A 1 181 ? -10.535 -11.578 1.548 1.00 91.31 181 PRO A O 1
ATOM 1350 N N . THR A 1 182 ? -9.381 -9.692 1.926 1.00 91.44 182 THR A N 1
ATOM 1351 C CA . THR A 1 182 ? -8.051 -10.304 1.820 1.00 91.44 182 THR A CA 1
ATOM 1352 C C . THR A 1 182 ? -7.673 -11.149 3.039 1.00 91.44 182 THR A C 1
ATOM 1354 O O . THR A 1 182 ? -6.694 -11.891 2.960 1.00 91.44 182 THR A O 1
ATOM 1357 N N . GLY A 1 183 ? -8.462 -11.121 4.120 1.00 93.31 183 GLY A N 1
ATOM 1358 C CA . GLY A 1 183 ? -8.242 -11.924 5.326 1.00 93.31 183 GLY A CA 1
ATOM 1359 C C . GLY A 1 183 ? -7.437 -11.215 6.417 1.00 93.31 183 GLY A C 1
ATOM 1360 O O . GLY A 1 183 ? -6.940 -11.881 7.322 1.00 93.31 183 GLY A O 1
ATOM 1361 N N . ILE A 1 184 ? -7.297 -9.888 6.339 1.00 94.56 184 ILE A N 1
ATOM 1362 C CA . ILE A 1 184 ? -6.707 -9.078 7.410 1.00 94.56 184 ILE A CA 1
ATOM 1363 C C . ILE A 1 184 ? -7.817 -8.699 8.387 1.00 94.56 184 ILE A C 1
ATOM 1365 O O . ILE A 1 184 ? -8.904 -8.300 7.962 1.00 94.56 184 ILE A O 1
ATOM 1369 N N . SER A 1 185 ? -7.564 -8.814 9.690 1.00 96.56 185 SER A N 1
ATOM 1370 C CA . SER A 1 185 ? -8.569 -8.485 10.705 1.00 96.56 185 SER A CA 1
ATOM 1371 C C . SER A 1 185 ? -7.981 -8.113 12.058 1.00 96.56 185 SER A C 1
ATOM 1373 O O . SER A 1 185 ? -6.904 -8.586 12.424 1.00 96.56 185 SER A O 1
ATOM 1375 N N . TYR A 1 186 ? -8.746 -7.364 12.849 1.00 97.94 186 TYR A N 1
ATOM 1376 C CA . TYR A 1 186 ? -8.480 -7.157 14.270 1.00 97.94 186 TYR A CA 1
ATOM 1377 C C . TYR A 1 186 ? -9.778 -6.955 15.063 1.00 97.94 186 TYR A C 1
ATOM 1379 O O . TYR A 1 186 ? -10.823 -6.623 14.504 1.00 97.94 186 TYR A O 1
ATOM 1387 N N . ALA A 1 187 ? -9.685 -7.092 16.385 1.00 98.19 187 ALA A N 1
ATOM 1388 C CA . ALA A 1 187 ? -10.676 -6.595 17.335 1.00 98.19 187 ALA A CA 1
ATOM 1389 C C . ALA A 1 187 ? -9.947 -5.781 18.410 1.00 98.19 187 ALA A C 1
ATOM 1391 O O . ALA A 1 187 ? -9.113 -6.318 19.139 1.00 98.19 187 ALA A O 1
ATOM 1392 N N . ALA A 1 188 ? -10.229 -4.483 18.482 1.00 98.19 188 ALA A N 1
ATOM 1393 C CA . ALA A 1 188 ? -9.525 -3.540 19.341 1.00 98.19 188 ALA A CA 1
ATOM 1394 C C . ALA A 1 188 ? -10.499 -2.786 20.247 1.00 98.19 188 ALA A C 1
ATOM 1396 O O . ALA A 1 188 ? -11.599 -2.422 19.836 1.00 98.19 188 ALA A O 1
ATOM 1397 N N . THR A 1 189 ? -10.090 -2.524 21.485 1.00 98.50 189 THR A N 1
ATOM 1398 C CA . THR A 1 189 ? -10.863 -1.688 2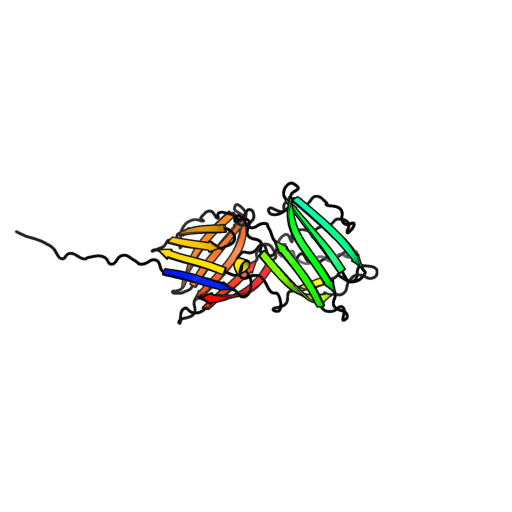2.409 1.00 98.50 189 THR A CA 1
ATOM 1399 C C . THR A 1 189 ? -10.481 -0.225 22.205 1.00 98.50 189 THR A C 1
ATOM 1401 O O . THR A 1 189 ? -9.311 0.133 22.320 1.00 98.50 189 THR A O 1
ATOM 1404 N N . ILE A 1 190 ? -11.467 0.626 21.929 1.00 98.00 190 ILE A N 1
ATOM 1405 C CA . ILE A 1 190 ? -11.328 2.082 21.847 1.00 98.00 190 ILE A CA 1
ATOM 1406 C C . ILE A 1 190 ? -10.838 2.616 23.197 1.00 98.00 190 ILE A C 1
ATOM 1408 O O . ILE A 1 190 ? -11.394 2.281 24.247 1.00 98.00 190 ILE A O 1
ATOM 1412 N N . ASP A 1 191 ? -9.796 3.446 23.148 1.00 97.56 191 ASP A N 1
ATOM 1413 C CA . ASP A 1 191 ? -9.058 3.970 24.304 1.00 97.56 191 ASP A CA 1
ATOM 1414 C C . ASP A 1 191 ? -8.425 2.867 25.179 1.00 97.56 191 ASP A C 1
ATOM 1416 O O . ASP A 1 191 ? -8.125 3.079 26.356 1.00 97.56 191 ASP A O 1
ATOM 1420 N N . GLY A 1 192 ? -8.239 1.674 24.609 1.00 97.62 192 GLY A N 1
ATOM 1421 C CA . GLY A 1 192 ? -7.590 0.530 25.237 1.00 97.62 192 GLY A CA 1
ATOM 1422 C C . GLY A 1 192 ? -6.112 0.375 24.851 1.00 97.62 192 GLY A C 1
ATOM 1423 O O . GLY A 1 192 ? -5.554 1.194 24.115 1.00 97.62 192 GLY A O 1
ATOM 1424 N N . PRO A 1 193 ? -5.451 -0.686 25.347 1.00 97.56 193 PRO A N 1
ATOM 1425 C CA . PRO A 1 193 ? -4.105 -1.042 24.908 1.00 97.56 193 PRO A CA 1
ATOM 1426 C C . PRO A 1 193 ? -4.091 -1.492 23.431 1.00 97.56 193 PRO A C 1
ATOM 1428 O O . PRO A 1 193 ? -5.136 -1.892 22.908 1.00 97.56 193 PRO A O 1
ATOM 1431 N N . PRO A 1 194 ? -2.919 -1.490 22.761 1.00 98.00 194 PRO A N 1
ATOM 1432 C CA . PRO A 1 194 ? -2.798 -2.005 21.401 1.00 98.00 194 PRO A CA 1
ATOM 1433 C C . PRO A 1 194 ? -3.266 -3.464 21.283 1.00 98.00 194 PRO A C 1
ATOM 1435 O O . PRO A 1 194 ? -2.852 -4.320 22.067 1.00 98.00 194 PRO A O 1
ATOM 1438 N N . ALA A 1 195 ? -4.093 -3.749 20.281 1.00 98.19 195 ALA A N 1
ATOM 1439 C CA . ALA A 1 195 ? -4.574 -5.081 19.936 1.00 98.19 195 ALA A CA 1
ATOM 1440 C C . ALA A 1 195 ? -3.726 -5.704 18.821 1.00 98.19 195 ALA A C 1
ATOM 1442 O O . ALA A 1 195 ? -3.085 -4.999 18.043 1.00 98.19 195 ALA A O 1
ATOM 1443 N N . THR A 1 196 ? -3.729 -7.035 18.738 1.00 98.00 196 THR A N 1
ATOM 1444 C CA . THR A 1 196 ? -3.016 -7.769 17.681 1.00 98.00 196 THR A CA 1
ATOM 1445 C C . THR A 1 196 ? -3.805 -7.740 16.378 1.00 98.00 196 THR A C 1
ATOM 1447 O O . THR A 1 196 ? -5.030 -7.877 16.379 1.00 98.00 196 THR A O 1
ATOM 1450 N N . VAL A 1 197 ? -3.086 -7.607 15.270 1.00 97.25 197 VAL A N 1
ATOM 1451 C CA . VAL A 1 197 ? -3.623 -7.731 13.916 1.00 97.25 197 VAL A CA 1
ATOM 1452 C C . VAL A 1 197 ? -3.344 -9.136 13.402 1.00 97.25 197 VAL A C 1
ATOM 1454 O O . VAL A 1 197 ? -2.257 -9.682 13.582 1.00 97.25 197 VAL A O 1
ATOM 1457 N N . THR A 1 198 ? -4.347 -9.735 12.772 1.00 96.25 198 THR A N 1
ATOM 1458 C CA . THR A 1 198 ? -4.255 -11.057 12.150 1.00 96.25 198 THR A CA 1
ATOM 1459 C C . THR A 1 198 ? -4.111 -10.907 10.644 1.00 96.25 198 THR A C 1
ATOM 1461 O O . THR A 1 198 ? -4.824 -10.116 10.031 1.00 96.25 198 THR A O 1
ATOM 1464 N N . GLY A 1 199 ? -3.225 -11.707 10.052 1.00 90.81 199 GLY A N 1
ATOM 1465 C CA . GLY A 1 199 ? -3.088 -11.830 8.603 1.00 90.81 199 GLY A CA 1
ATOM 1466 C C . GLY A 1 199 ? -2.047 -10.909 7.962 1.00 90.81 199 GLY A C 1
ATOM 1467 O O . GLY A 1 199 ? -1.674 -11.141 6.822 1.00 90.81 199 GLY A O 1
ATOM 1468 N N . ASP A 1 200 ? -1.501 -9.916 8.660 1.00 89.19 200 ASP A N 1
ATOM 1469 C CA . ASP A 1 200 ? -0.493 -9.032 8.066 1.00 89.19 200 ASP A CA 1
ATOM 1470 C C . ASP A 1 200 ? 0.880 -9.187 8.758 1.00 89.19 200 ASP A C 1
ATOM 1472 O O . ASP A 1 200 ? 0.989 -8.985 9.969 1.00 89.19 200 ASP A O 1
ATOM 1476 N N . PRO A 1 201 ? 1.954 -9.562 8.031 1.00 86.94 201 PRO A N 1
ATOM 1477 C CA . PRO A 1 201 ? 3.289 -9.703 8.613 1.00 86.94 201 PRO A CA 1
ATOM 1478 C C . PRO A 1 201 ? 4.012 -8.362 8.847 1.00 86.94 201 PRO A C 1
ATOM 1480 O O . PRO A 1 201 ? 5.005 -8.332 9.574 1.00 86.94 201 PRO A O 1
ATOM 1483 N N . GLY A 1 202 ? 3.574 -7.272 8.212 1.00 87.69 202 GLY A N 1
ATOM 1484 C CA . GLY A 1 202 ? 4.144 -5.925 8.338 1.00 87.69 202 GLY A CA 1
ATOM 1485 C C . GLY A 1 202 ? 3.282 -4.942 9.137 1.00 87.69 202 GLY A C 1
ATOM 1486 O O . GLY A 1 202 ? 3.767 -3.854 9.449 1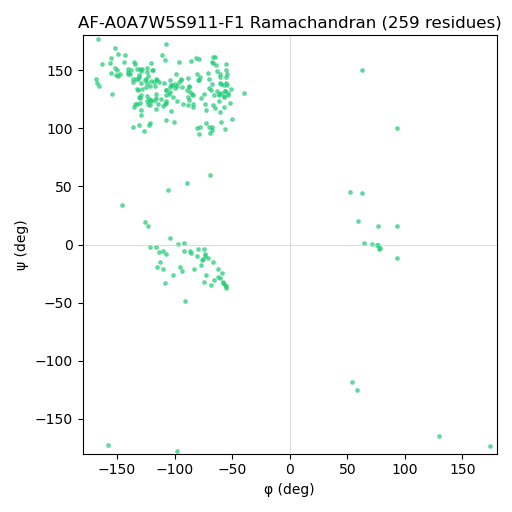.00 87.69 202 GLY A O 1
ATOM 1487 N N . TRP A 1 203 ? 2.055 -5.325 9.499 1.00 91.69 203 TRP A N 1
ATOM 1488 C CA . TRP A 1 203 ? 1.152 -4.624 10.413 1.00 91.69 203 TRP A CA 1
ATOM 1489 C C . TRP A 1 203 ? 0.704 -5.589 11.510 1.00 91.69 203 TRP A C 1
ATOM 1491 O O . TRP A 1 203 ? -0.177 -6.418 11.328 1.00 91.69 203 TRP A O 1
ATOM 1501 N N . THR A 1 204 ? 1.364 -5.513 12.660 1.00 91.75 204 THR A N 1
ATOM 1502 C CA . THR A 1 204 ? 1.241 -6.533 13.711 1.00 91.75 204 THR A CA 1
ATOM 1503 C C . THR A 1 204 ? 0.320 -6.119 14.851 1.00 91.75 204 THR A C 1
ATOM 1505 O O . THR A 1 204 ? -0.228 -6.978 15.542 1.00 91.75 204 THR A O 1
ATOM 1508 N N . LYS A 1 205 ? 0.172 -4.810 15.095 1.00 97.56 205 LYS A N 1
ATOM 1509 C CA . LYS A 1 205 ? -0.697 -4.279 16.152 1.00 97.56 205 LYS A CA 1
ATOM 1510 C C . LYS A 1 205 ? -1.372 -2.985 15.725 1.00 97.56 205 LYS A C 1
ATOM 1512 O O . LYS A 1 205 ? -0.840 -2.250 14.895 1.00 97.56 205 LYS A O 1
ATOM 1517 N N . VAL A 1 206 ? -2.490 -2.696 16.379 1.00 98.38 206 VAL A N 1
ATOM 1518 C CA . VAL A 1 206 ? -3.304 -1.497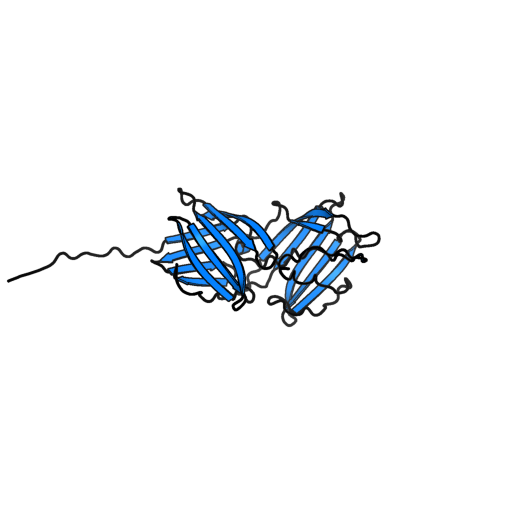 16.182 1.00 98.38 206 VAL A CA 1
ATOM 1519 C C . VAL A 1 206 ? -3.726 -0.917 17.531 1.00 98.38 206 VAL A C 1
ATOM 1521 O O . VAL A 1 206 ? -4.059 -1.660 18.452 1.00 98.38 206 VAL A O 1
ATOM 1524 N N . ALA A 1 207 ? -3.722 0.404 17.670 1.00 98.50 207 ALA A N 1
ATOM 1525 C CA . ALA A 1 207 ? -4.284 1.096 18.829 1.00 98.50 207 ALA A CA 1
ATOM 1526 C C . ALA A 1 207 ? -5.310 2.131 18.374 1.00 98.50 207 ALA A C 1
ATOM 1528 O O . ALA A 1 207 ? -5.055 2.888 17.438 1.00 98.50 207 ALA A O 1
ATOM 1529 N N . LEU A 1 208 ? -6.451 2.174 19.061 1.00 98.56 208 LEU A N 1
ATOM 1530 C CA . LEU A 1 208 ? -7.579 3.026 18.706 1.00 98.56 208 LEU A CA 1
ATOM 1531 C C . LEU A 1 208 ? -7.871 4.039 19.804 1.00 98.56 208 LEU A C 1
ATOM 1533 O O . LEU A 1 208 ? -7.933 3.694 20.983 1.00 98.56 208 LEU A O 1
ATOM 1537 N N . LYS A 1 209 ? -8.122 5.281 19.401 1.00 98.00 209 LYS A N 1
ATOM 1538 C CA . LYS A 1 209 ? -8.550 6.367 20.278 1.00 98.00 209 LYS A CA 1
ATOM 1539 C C . LYS A 1 209 ? -9.735 7.095 19.670 1.00 98.00 209 LYS A C 1
ATOM 1541 O O . LYS A 1 209 ? -9.690 7.470 18.499 1.00 98.00 209 LYS A O 1
ATOM 1546 N N . GLN A 1 210 ? -10.766 7.364 20.460 1.00 96.44 210 GLN A N 1
ATOM 1547 C CA . GLN A 1 210 ? -11.850 8.228 19.999 1.00 96.44 210 GLN A CA 1
ATOM 1548 C C . GLN A 1 210 ? -11.467 9.693 20.227 1.00 96.44 210 GLN A C 1
ATOM 1550 O O . GLN A 1 210 ? -11.213 10.122 21.351 1.00 96.44 210 GLN A O 1
ATOM 1555 N N . THR A 1 211 ? -11.383 10.474 19.149 1.00 95.94 211 THR A N 1
ATOM 1556 C CA . THR A 1 211 ? -10.952 11.887 19.200 1.00 95.94 211 THR A CA 1
ATOM 1557 C C . THR A 1 211 ? -12.083 12.869 18.910 1.00 95.94 211 THR A C 1
ATOM 1559 O O . THR A 1 211 ? -11.910 14.075 19.071 1.00 95.94 211 THR A O 1
ATOM 1562 N N . GLY A 1 212 ? -13.259 12.362 18.536 1.00 92.94 212 GLY A N 1
ATOM 1563 C CA . GLY A 1 212 ? -14.488 13.132 18.395 1.00 92.94 212 GLY A CA 1
ATOM 1564 C C . GLY A 1 212 ? -15.720 12.227 18.285 1.00 92.94 212 GLY A C 1
ATOM 1565 O O . GLY A 1 212 ? -15.584 11.002 18.235 1.00 92.94 212 GLY A O 1
ATOM 1566 N N . PRO A 1 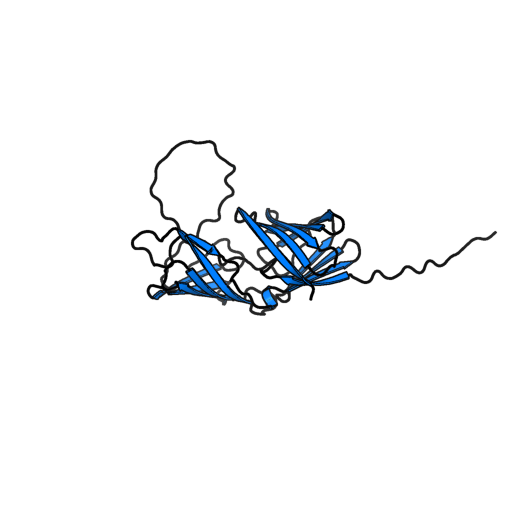213 ? -16.934 12.802 18.215 1.00 91.06 213 PRO A N 1
ATOM 1567 C CA . PRO A 1 213 ? -18.176 12.027 18.141 1.00 91.06 213 PRO A CA 1
ATOM 1568 C C . PRO A 1 213 ? -18.241 11.072 16.941 1.00 91.06 213 PRO A C 1
ATOM 1570 O O . PRO A 1 213 ? -18.807 9.991 17.052 1.00 91.06 213 PRO A O 1
ATOM 1573 N N . THR A 1 214 ? -17.635 11.454 15.814 1.00 93.06 214 THR A N 1
ATOM 1574 C CA . THR A 1 214 ? -17.600 10.675 14.563 1.00 93.06 214 THR A CA 1
ATOM 1575 C C . THR A 1 214 ? -16.176 10.453 14.046 1.00 93.06 214 THR A C 1
ATOM 1577 O O . THR A 1 214 ? -15.992 10.150 12.864 1.00 93.06 214 THR A O 1
ATOM 1580 N N . THR A 1 215 ? -15.169 10.612 14.918 1.00 96.19 215 THR A N 1
ATOM 1581 C CA . THR A 1 215 ? -13.753 10.508 14.546 1.00 96.19 215 THR A CA 1
ATOM 1582 C C . THR A 1 215 ? -13.023 9.469 15.387 1.00 96.19 215 THR A C 1
ATOM 1584 O O . THR A 1 215 ? -12.962 9.574 16.617 1.00 96.19 215 THR A O 1
ATOM 1587 N N . LEU A 1 216 ? -12.421 8.506 14.693 1.00 96.81 216 LEU A N 1
ATOM 1588 C CA . LEU A 1 216 ? -11.533 7.491 15.244 1.00 96.81 216 LEU A CA 1
ATOM 1589 C C . LEU A 1 216 ? -10.096 7.802 14.820 1.00 96.81 216 LEU A C 1
ATOM 1591 O O . LEU A 1 216 ? -9.829 8.079 13.651 1.00 96.81 216 LEU A O 1
ATOM 1595 N N . PHE A 1 217 ? -9.172 7.756 15.771 1.00 98.12 217 PHE A N 1
ATOM 1596 C CA . PHE A 1 217 ? -7.745 7.854 15.516 1.00 98.12 217 PHE A CA 1
ATOM 1597 C C . PHE A 1 217 ? -7.100 6.487 15.719 1.00 98.12 217 PHE A C 1
ATOM 1599 O O . PHE A 1 217 ? -7.206 5.902 16.796 1.00 98.12 217 PHE A O 1
ATOM 1606 N N . GLU A 1 218 ? -6.429 5.997 14.687 1.00 98.25 218 GLU A N 1
ATOM 1607 C CA . GLU A 1 218 ? -5.756 4.703 14.662 1.00 98.25 218 GLU A CA 1
ATOM 1608 C C . GLU A 1 218 ? -4.243 4.899 14.570 1.00 98.25 218 GLU A C 1
ATOM 1610 O O . GLU A 1 218 ? -3.757 5.788 13.867 1.00 98.25 218 GLU A O 1
ATOM 1615 N N . THR A 1 219 ? -3.494 4.086 15.310 1.00 98.38 219 THR A N 1
ATOM 1616 C CA . THR A 1 219 ? -2.039 3.957 15.181 1.00 98.38 219 THR A CA 1
ATOM 1617 C C . THR A 1 219 ? -1.695 2.512 14.871 1.00 98.38 219 THR A C 1
ATOM 1619 O O . THR A 1 219 ? -2.042 1.618 15.645 1.00 98.38 219 THR A O 1
ATOM 1622 N N . ASP A 1 220 ? -0.964 2.315 13.781 1.00 97.19 220 ASP A N 1
ATOM 1623 C CA . ASP A 1 220 ? -0.489 1.010 13.333 1.00 97.19 220 ASP A CA 1
ATOM 1624 C C . ASP A 1 220 ? 0.952 0.778 13.747 1.00 97.19 220 ASP A C 1
ATOM 1626 O O . ASP A 1 220 ? 1.769 1.705 13.746 1.00 97.19 220 ASP A O 1
ATOM 1630 N N . TYR A 1 221 ? 1.281 -0.481 14.034 1.00 95.31 221 TYR A N 1
ATOM 1631 C CA . TYR A 1 221 ? 2.605 -0.885 14.489 1.00 95.31 221 TYR A CA 1
ATOM 1632 C C . TYR A 1 221 ? 3.163 -2.085 13.715 1.00 95.31 221 TYR A C 1
ATOM 1634 O O . TYR A 1 221 ? 2.445 -3.043 13.426 1.00 95.31 221 TYR A O 1
ATOM 1642 N N . GLU A 1 222 ? 4.478 -2.069 13.490 1.00 92.44 222 GLU A N 1
ATOM 1643 C CA . GLU A 1 222 ? 5.313 -3.220 13.116 1.00 92.44 222 GLU A CA 1
ATOM 1644 C C . GLU A 1 222 ? 6.166 -3.583 14.345 1.00 92.44 222 GLU A C 1
ATOM 1646 O O . GLU A 1 222 ? 7.060 -2.833 14.752 1.00 92.44 222 GLU A O 1
ATOM 1651 N N . GLY A 1 223 ? 5.838 -4.691 15.010 1.00 91.50 223 GLY A N 1
ATOM 1652 C CA . GLY A 1 223 ? 6.294 -4.955 16.375 1.00 91.50 223 GLY A CA 1
ATOM 1653 C C . GLY A 1 223 ? 5.841 -3.844 17.327 1.00 91.50 223 GLY A C 1
ATOM 1654 O O . GLY A 1 223 ? 4.659 -3.517 17.397 1.00 91.50 223 GLY A O 1
ATOM 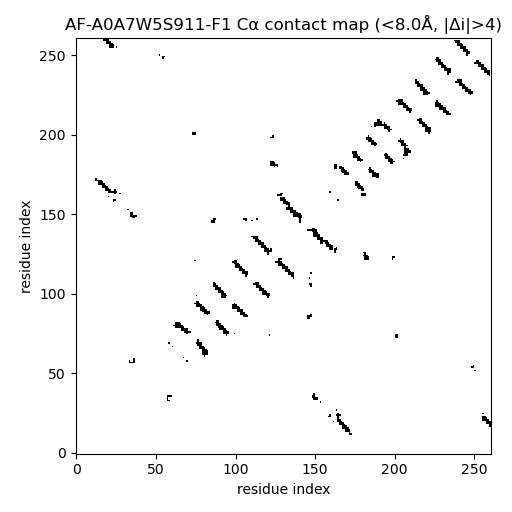1655 N N . ASP A 1 224 ? 6.782 -3.239 18.051 1.00 93.94 224 ASP A N 1
ATOM 1656 C CA . ASP A 1 224 ? 6.533 -2.084 18.931 1.00 93.94 224 ASP A CA 1
ATOM 1657 C C . ASP A 1 224 ? 6.740 -0.726 18.243 1.00 93.94 224 ASP A C 1
ATOM 1659 O O . ASP A 1 224 ? 6.592 0.321 18.873 1.00 93.94 224 ASP A O 1
ATOM 1663 N N . THR A 1 225 ? 7.081 -0.719 16.953 1.00 94.50 225 THR A N 1
ATOM 1664 C CA . THR A 1 225 ? 7.390 0.511 16.217 1.00 94.50 225 THR A CA 1
ATOM 1665 C C . THR A 1 225 ? 6.138 1.047 15.527 1.00 94.50 225 THR A C 1
ATOM 1667 O O . THR A 1 225 ? 5.594 0.343 14.677 1.00 94.50 225 THR A O 1
ATOM 1670 N N . PRO A 1 226 ? 5.690 2.285 15.814 1.00 94.69 226 PRO A N 1
ATOM 1671 C CA . PRO A 1 226 ? 4.624 2.923 15.049 1.00 94.69 226 PRO A CA 1
ATOM 1672 C C . PRO A 1 226 ? 5.032 3.107 13.583 1.00 94.69 226 PRO A C 1
ATOM 1674 O O . PRO A 1 226 ? 6.100 3.653 13.296 1.00 94.69 226 PRO A O 1
ATOM 1677 N N . ILE A 1 227 ? 4.176 2.686 12.657 1.00 93.56 227 ILE A N 1
ATOM 1678 C CA . ILE A 1 227 ? 4.418 2.760 11.206 1.00 93.56 227 ILE A CA 1
ATOM 1679 C C . ILE A 1 227 ? 3.445 3.687 10.479 1.00 93.56 227 ILE A C 1
ATOM 1681 O O . ILE A 1 227 ? 3.771 4.173 9.396 1.00 93.56 227 ILE A O 1
ATOM 1685 N N . GLY A 1 228 ? 2.296 3.993 11.080 1.00 94.62 228 GLY A N 1
ATOM 1686 C CA . GLY A 1 228 ? 1.303 4.875 10.484 1.00 94.62 228 GLY A CA 1
ATOM 1687 C C . GLY A 1 228 ? 0.294 5.390 11.498 1.00 94.62 228 GLY A C 1
ATOM 1688 O O . GLY A 1 228 ? 0.067 4.767 12.535 1.00 94.62 228 GLY A O 1
ATOM 1689 N N . THR A 1 229 ? -0.303 6.539 11.195 1.00 97.06 229 THR A N 1
ATOM 1690 C CA . THR A 1 229 ? -1.457 7.056 11.938 1.00 97.06 229 THR A CA 1
ATOM 1691 C C . THR A 1 229 ? -2.563 7.489 10.992 1.00 97.06 229 THR A C 1
ATOM 1693 O O . THR A 1 229 ? -2.282 8.108 9.960 1.00 97.06 229 THR A O 1
ATOM 1696 N N . TYR A 1 230 ? -3.807 7.245 11.389 1.00 97.56 230 TYR A N 1
ATOM 1697 C CA . TYR A 1 230 ? -4.987 7.464 10.563 1.00 97.56 230 TYR A CA 1
ATOM 1698 C C . TYR A 1 230 ? -6.041 8.205 11.376 1.00 97.56 230 TYR A C 1
ATOM 1700 O O . TYR A 1 230 ? -6.494 7.718 12.407 1.00 97.56 230 TYR A O 1
ATOM 1708 N N . SER A 1 231 ? -6.447 9.385 10.913 1.00 97.44 231 SER A N 1
ATOM 1709 C CA . SER A 1 231 ? -7.602 10.098 11.465 1.00 97.44 231 SER A CA 1
ATOM 1710 C C . SER A 1 231 ? -8.792 9.869 10.547 1.00 97.44 231 SER A C 1
ATOM 1712 O O . SER A 1 231 ? -8.840 10.439 9.457 1.00 97.44 231 SER A O 1
ATOM 1714 N N . MET A 1 232 ? -9.724 9.027 10.982 1.00 97.00 232 MET A N 1
ATOM 1715 C CA . MET A 1 232 ? -10.897 8.589 10.228 1.00 97.00 232 MET A CA 1
ATOM 1716 C C . MET A 1 232 ? -12.135 9.329 10.718 1.00 97.00 232 MET A C 1
ATOM 1718 O O . MET A 1 232 ? -12.554 9.132 11.856 1.00 97.00 232 MET A O 1
ATOM 1722 N N . SER A 1 233 ? -12.738 10.152 9.864 1.00 96.94 233 SER A N 1
ATOM 1723 C CA . SER A 1 233 ? -13.963 10.894 10.170 1.00 96.94 233 SER A CA 1
ATOM 1724 C C . SER A 1 233 ? -15.100 10.455 9.259 1.00 96.94 233 SER A C 1
ATOM 1726 O O . SER A 1 233 ? -14.971 10.491 8.034 1.00 96.94 233 SER A O 1
ATOM 1728 N N . VAL A 1 234 ? -16.224 10.064 9.856 1.00 95.81 234 VAL A N 1
ATOM 1729 C CA . VAL A 1 234 ? -17.450 9.715 9.126 1.00 95.81 234 VAL A CA 1
ATOM 1730 C C . VAL A 1 234 ? -18.283 10.977 8.890 1.00 95.81 234 VAL A C 1
ATOM 1732 O O . VAL A 1 234 ? -18.425 11.809 9.791 1.00 95.81 234 VAL A O 1
ATOM 1735 N N . SER A 1 235 ? -18.818 11.133 7.677 1.00 96.31 235 SER A N 1
ATOM 1736 C CA . SER A 1 235 ? -19.692 12.251 7.321 1.00 96.31 235 SER A CA 1
ATOM 1737 C C . SER A 1 235 ? -21.000 12.226 8.129 1.00 96.31 235 SER A C 1
ATOM 1739 O O . SER A 1 235 ? -21.431 11.155 8.557 1.00 96.31 235 SER A O 1
ATOM 1741 N N . PRO A 1 236 ? -21.670 13.376 8.342 1.00 94.94 236 PRO A N 1
ATOM 1742 C CA . PRO A 1 236 ? -22.904 13.433 9.134 1.00 94.94 236 PRO A CA 1
ATOM 1743 C C . PRO A 1 236 ? -24.037 12.534 8.616 1.00 94.94 236 PRO A C 1
ATOM 1745 O O . PRO A 1 236 ? -24.815 12.009 9.405 1.00 94.94 236 PRO A O 1
ATOM 1748 N N . ASP A 1 237 ? -24.111 12.336 7.299 1.00 95.06 237 ASP A N 1
ATOM 1749 C CA . ASP A 1 237 ? -25.059 11.434 6.632 1.00 95.06 237 ASP A CA 1
ATOM 1750 C C . ASP A 1 237 ? -24.626 9.952 6.681 1.00 95.06 237 ASP A C 1
ATOM 1752 O O . ASP A 1 237 ? -25.335 9.068 6.207 1.00 95.06 237 ASP A O 1
ATOM 1756 N N . GLY A 1 238 ? -23.447 9.667 7.236 1.00 92.62 238 GLY A N 1
ATOM 1757 C CA . GLY A 1 238 ? -22.876 8.334 7.355 1.00 92.62 238 GLY A CA 1
ATOM 1758 C C . GLY A 1 238 ? -22.391 7.717 6.043 1.00 92.62 238 GLY A C 1
ATOM 1759 O O . GLY A 1 238 ? -21.921 6.577 6.079 1.00 92.62 238 GLY A O 1
ATOM 1760 N N . THR A 1 239 ? -22.494 8.402 4.902 1.00 96.06 239 THR A N 1
ATOM 1761 C CA . THR A 1 239 ? -22.262 7.797 3.576 1.00 96.06 239 THR A CA 1
ATOM 1762 C C . THR A 1 239 ? -20.791 7.730 3.184 1.00 96.06 239 THR A C 1
ATOM 1764 O O . THR A 1 239 ? -20.414 6.906 2.347 1.00 96.06 239 THR A O 1
ATOM 1767 N N . THR A 1 240 ? -19.942 8.552 3.799 1.00 96.56 240 THR A N 1
ATOM 1768 C CA . THR A 1 240 ? -18.510 8.592 3.510 1.00 96.56 240 THR A CA 1
ATOM 1769 C C . THR A 1 240 ? -17.674 8.578 4.780 1.00 96.56 240 THR A C 1
ATOM 1771 O O . THR A 1 240 ? -18.079 9.063 5.834 1.00 96.56 240 THR A O 1
ATOM 1774 N N . MET A 1 241 ? -16.475 8.022 4.668 1.00 95.94 241 MET A N 1
ATOM 1775 C CA . MET A 1 241 ? -15.414 8.132 5.657 1.00 95.94 241 MET A CA 1
ATOM 1776 C C . MET A 1 241 ? -14.211 8.781 4.980 1.00 95.94 241 MET A C 1
ATOM 1778 O O . MET A 1 241 ? -13.725 8.281 3.967 1.00 95.94 241 MET A O 1
ATOM 1782 N N . THR A 1 242 ? -13.738 9.895 5.531 1.00 96.56 242 THR A N 1
ATOM 1783 C CA . THR A 1 242 ? -12.496 10.541 5.098 1.00 96.56 242 THR A CA 1
ATOM 1784 C C . THR A 1 242 ? -11.392 10.192 6.081 1.00 96.56 242 THR A C 1
ATOM 1786 O O . THR A 1 242 ? -11.534 10.420 7.281 1.00 96.56 242 THR A O 1
ATOM 1789 N N . THR A 1 243 ? -10.284 9.676 5.565 1.00 96.44 243 THR A N 1
ATOM 1790 C CA . THR A 1 243 ? -9.124 9.276 6.356 1.00 96.44 243 THR A CA 1
ATOM 1791 C C . THR A 1 243 ? -7.926 10.131 5.984 1.00 96.44 243 THR A C 1
ATOM 1793 O O . THR A 1 243 ? -7.440 10.070 4.853 1.00 96.44 243 THR A O 1
ATOM 1796 N N . ALA A 1 244 ? -7.423 10.912 6.937 1.00 96.19 244 ALA A N 1
ATOM 1797 C CA . ALA A 1 244 ? -6.110 11.535 6.825 1.00 96.19 244 ALA A CA 1
ATOM 1798 C C . ALA A 1 244 ? -5.043 10.528 7.270 1.00 96.19 244 ALA A C 1
ATOM 1800 O O . ALA A 1 244 ? -5.077 10.055 8.405 1.00 96.19 244 ALA A O 1
ATOM 1801 N N . VAL A 1 245 ? -4.115 10.205 6.372 1.00 94.75 245 VAL A N 1
ATOM 1802 C CA . VAL A 1 245 ? -3.066 9.201 6.570 1.00 94.75 245 VAL A CA 1
ATOM 1803 C C . VAL A 1 245 ? -1.727 9.897 6.755 1.00 94.75 245 VAL A C 1
ATOM 1805 O O . VAL A 1 245 ? -1.349 10.752 5.949 1.00 94.75 245 VAL A O 1
ATOM 1808 N N . ASN A 1 246 ? -0.984 9.479 7.772 1.00 93.88 246 ASN A N 1
ATOM 1809 C CA . ASN A 1 246 ? 0.424 9.805 7.952 1.00 93.88 246 ASN A CA 1
ATOM 1810 C C . ASN A 1 246 ? 1.228 8.502 7.997 1.00 93.88 246 ASN A C 1
ATOM 1812 O O . ASN A 1 246 ? 1.201 7.779 8.990 1.00 93.88 246 ASN A O 1
ATOM 1816 N N . ASP A 1 247 ? 1.919 8.206 6.903 1.00 89.12 247 ASP A N 1
ATOM 1817 C CA . ASP A 1 247 ? 2.831 7.079 6.760 1.00 89.12 247 ASP A CA 1
ATOM 1818 C C . ASP A 1 247 ? 4.175 7.458 7.392 1.00 89.12 247 ASP A C 1
ATOM 1820 O O . ASP A 1 247 ? 4.994 8.175 6.801 1.00 89.12 247 ASP A O 1
ATOM 1824 N N . LEU A 1 248 ? 4.392 6.978 8.617 1.00 89.31 248 LEU A N 1
ATOM 1825 C CA . LEU A 1 248 ? 5.606 7.244 9.385 1.00 89.31 248 LEU A CA 1
ATOM 1826 C C . LEU A 1 248 ? 6.809 6.475 8.825 1.00 89.31 248 LEU A C 1
ATOM 1828 O O . LEU A 1 248 ? 7.946 6.934 8.957 1.00 89.31 248 LEU A O 1
ATOM 1832 N N . LYS A 1 249 ? 6.567 5.337 8.165 1.00 83.25 249 LYS A N 1
ATOM 1833 C CA . LYS A 1 249 ? 7.598 4.478 7.569 1.00 83.25 249 LYS A CA 1
ATOM 1834 C C . LYS A 1 249 ? 8.274 5.151 6.374 1.00 83.25 249 LYS A C 1
ATOM 1836 O O . LYS A 1 249 ? 9.480 4.983 6.183 1.00 83.25 249 LYS A O 1
ATOM 1841 N N . HIS A 1 250 ? 7.528 5.944 5.602 1.00 82.00 250 HIS A N 1
ATOM 1842 C CA . HIS A 1 250 ? 8.033 6.632 4.405 1.00 82.00 250 HIS A CA 1
ATOM 1843 C C . HIS A 1 250 ? 8.010 8.166 4.493 1.00 82.00 250 HIS A C 1
ATOM 1845 O O . HIS A 1 250 ? 8.463 8.840 3.560 1.00 82.00 250 HIS A O 1
ATOM 1851 N N . GLY A 1 251 ? 7.509 8.733 5.593 1.00 84.81 251 GLY A N 1
ATOM 1852 C CA . GLY A 1 251 ? 7.408 10.180 5.795 1.00 84.81 251 GLY A CA 1
ATOM 1853 C C . GLY A 1 251 ? 6.492 10.843 4.765 1.00 84.81 251 GLY A C 1
ATOM 1854 O O . GLY A 1 251 ? 6.866 11.855 4.163 1.00 84.81 251 GLY A O 1
ATOM 1855 N N . LYS A 1 252 ? 5.335 10.230 4.496 1.00 85.38 252 LYS A N 1
ATOM 1856 C CA . LYS A 1 252 ? 4.354 10.692 3.503 1.00 85.38 252 LYS A CA 1
ATOM 1857 C C . LYS A 1 252 ? 2.994 10.895 4.142 1.00 85.38 252 LYS A C 1
ATOM 1859 O O . LYS A 1 252 ? 2.626 10.205 5.081 1.00 85.38 252 LYS A O 1
ATOM 1864 N N . THR A 1 253 ? 2.223 11.810 3.575 1.00 89.12 253 THR A N 1
ATOM 1865 C CA . THR A 1 253 ? 0.821 11.996 3.932 1.00 89.12 253 THR A CA 1
ATOM 1866 C C . THR A 1 253 ? -0.061 11.753 2.720 1.00 89.12 253 THR A C 1
ATOM 1868 O O . THR A 1 253 ? 0.357 11.949 1.575 1.00 89.12 253 THR A O 1
ATOM 1871 N N . SER A 1 254 ? -1.280 11.290 2.965 1.00 88.19 254 SER A N 1
ATOM 1872 C CA . SER A 1 254 ? -2.303 11.163 1.930 1.00 88.19 254 SER A CA 1
ATOM 1873 C C . SER A 1 254 ? -3.696 11.289 2.534 1.00 88.19 254 SER A C 1
ATOM 1875 O O . SER A 1 254 ? -3.865 11.277 3.754 1.00 88.19 254 SER A O 1
ATOM 1877 N N . THR A 1 255 ? -4.697 11.418 1.672 1.00 91.31 255 THR A N 1
ATOM 1878 C CA . THR A 1 255 ? -6.100 11.364 2.067 1.00 91.31 255 THR A CA 1
ATOM 1879 C C . THR A 1 255 ? -6.768 10.235 1.310 1.00 91.31 255 THR A C 1
ATOM 1881 O O . THR A 1 255 ? -6.562 10.078 0.107 1.00 91.31 255 THR A O 1
ATOM 1884 N N . MET A 1 256 ? -7.576 9.463 2.021 1.00 90.31 256 MET A N 1
ATOM 1885 C CA . MET A 1 256 ? -8.413 8.422 1.453 1.00 90.31 256 MET A CA 1
ATOM 1886 C C . MET A 1 256 ? -9.874 8.768 1.718 1.00 90.31 256 MET A C 1
ATOM 1888 O O . MET A 1 256 ? -10.220 9.229 2.802 1.00 90.31 256 MET A O 1
ATOM 1892 N N . VAL A 1 257 ? -10.731 8.523 0.731 1.00 93.12 257 VAL A N 1
ATOM 1893 C CA . VAL A 1 257 ? -12.183 8.600 0.895 1.00 93.12 257 VAL A CA 1
ATOM 1894 C C . VAL A 1 257 ? -12.754 7.217 0.640 1.00 93.12 257 VAL A C 1
ATOM 1896 O O . VAL A 1 257 ? -12.498 6.620 -0.412 1.00 93.12 257 VAL A O 1
ATOM 1899 N N . ALA A 1 258 ? -13.502 6.717 1.617 1.00 94.38 258 ALA A N 1
ATOM 1900 C CA . ALA A 1 258 ? -14.271 5.494 1.514 1.00 94.38 258 ALA A CA 1
ATOM 1901 C C . ALA A 1 258 ? -15.765 5.802 1.474 1.00 94.38 258 ALA A C 1
ATOM 1903 O O . ALA A 1 258 ? -16.254 6.667 2.197 1.00 94.38 258 ALA A O 1
ATOM 1904 N N . HIS A 1 259 ? -16.480 5.087 0.617 1.00 94.00 259 HIS A N 1
ATOM 1905 C CA . HIS A 1 259 ? -17.921 5.184 0.450 1.00 94.00 259 HIS A CA 1
ATOM 1906 C C . HIS A 1 259 ? -18.566 3.973 1.114 1.00 94.00 259 HIS A C 1
ATOM 1908 O O . HIS A 1 259 ? -18.120 2.844 0.891 1.00 94.00 259 HIS A O 1
ATOM 1914 N N . ARG A 1 260 ? -19.583 4.198 1.945 1.00 92.50 260 ARG A N 1
ATOM 1915 C CA . ARG A 1 260 ? -20.380 3.114 2.524 1.00 92.50 260 ARG A CA 1
ATOM 1916 C C . ARG A 1 260 ? -21.032 2.305 1.397 1.00 92.50 260 ARG A C 1
ATOM 1918 O O . ARG A 1 260 ? -21.486 2.893 0.416 1.00 92.50 260 ARG A O 1
ATOM 1925 N N . GLN A 1 261 ? -21.029 0.982 1.539 1.00 86.38 261 GLN A N 1
ATOM 1926 C CA . GLN A 1 261 ? -21.723 0.053 0.642 1.00 86.38 261 GLN A CA 1
ATOM 1927 C C . GLN A 1 261 ? -23.099 -0.324 1.181 1.00 86.38 261 GLN A C 1
ATOM 1929 O O . GLN A 1 261 ? -23.246 -0.374 2.425 1.00 86.38 261 GLN A O 1
#

pLDDT: mean 80.46, std 24.5, range [25.55, 98.56]